Protein 5HVN (pdb70)

Sequence (354 aa):
SNAMISKLSVNPTFSPSYNIIVDSVLDFSHILEYVTNKQVLVVTNTTVAKLYLTKFLAALVDDLDVRTCILEDGEQYKSQQSLDKILSTLLENHFTRNSTVLVALGGGVIGDITGFAAAIYQRGIDFIQIPTTLLSQVDSSVGGKTAINHQLGKNMIGAFYQPKVVYTSIEFYKTLPQREYIAGMAEVVKYAFISKDFYLWLDSNRDKILAKDSVTLIEMVKRSCQIKAQVVAMDTGARAILNFGHTFGHHAIEKCQNYRGLKHGEAVGVGMAQAIDFSHYLGLISQQQAKDFNDFIVSFGISIDFPNDICQKEFLEAMLLDNKELKFILIENIGSLSLQKQSKNELEQFLDISR

Nearest PDB structures (foldseek):
  5hvn-assembly1_A-2  TM=1.003E+00  e=5.902E-63  Francisella tularensis subsp. tularensis SCHU S4
  6lk2-assembly1_A  TM=9.393E-01  e=1.564E-34  Providencia alcalifaciens F90-2004
  5eks-assembly3_A  TM=9.389E-01  e=2.021E-34  Acinetobacter baumannii
  5eks-assembly3_B-2  TM=9.326E-01  e=4.834E-34  Acinetobacter baumannii
  4p53-assembly1_A-2  TM=8.767E-01  e=1.768E-21  Streptomyces hygroscopicus subsp. jinggangensis 5008

InterPro domains:
  IPR016037 3-dehydroquinate synthase AroB [MF_00110] (2-355)
  IPR016037 3-dehydroquinate synthase AroB [TIGR01357] (23-350)
  IPR030960 3-dehydroquinate synthase, N-terminal domain [PF01761] (66-179)
  IPR030963 3-dehydroquinate synthase family [PIRSF001455] (26-355)
  IPR050071 Dehydroquinate Synthase [PTHR43622] (15-351)
  IPR056179 3-dehydroquinate synthase, C-terminal domain [PF24621] (181-325)

Solvent-accessible surface area: 16763 Å² total; per-residue (Å²): 171,157,49,94,67,23,116,23,79,9,108,20,89,184,38,99,66,9,43,2,5,2,2,18,77,42,59,7,51,64,0,60,143,55,0,75,124,51,30,0,0,0,0,0,16,64,52,15,14,162,55,13,20,113,122,0,53,64,34,10,114,80,156,31,67,38,97,54,11,69,3,97,74,24,62,125,66,12,26,88,135,6,3,68,110,0,35,50,24,0,109,127,42,146,1,74,145,129,40,3,0,0,0,3,0,3,11,20,40,3,10,22,0,0,0,15,0,0,15,72,10,78,230,15,5,33,5,0,10,0,3,8,27,0,32,1,1,0,26,31,0,3,8,5,139,7,9,0,15,90,182,160,10,74,77,142,64,40,32,133,55,47,8,85,0,0,0,0,0,15,64,1,12,165,63,26,81,152,162,57,15,57,2,0,3,0,0,0,0,3,0,0,0,19,27,111,110,2,28,98,34,0,68,86,18,52,111,91,1,93,84,92,55,34,91,11,3,7,64,0,0,61,69,0,0,58,14,19,18,106,10,25,59,143,77,124,43,68,27,26,33,18,76,0,3,18,27,2,1,74,3,0,12,94,22,23,102,70,213,42,47,76,72,0,36,0,1,0,3,0,0,4,14,2,0,59,0,0,62,88,40,63,51,7,54,105,117,52,1,115,67,7,16,66,8,0,73,38,3,48,5,65,50,113,59,19,146,106,16,81,43,155,60,3,17,91,11,2,60,136,106,200,160,110,32,99,2,9,1,0,81,75,26,34,52,21,33,86,58,142,34,57,107,96,57,0,66,89,8,4,74,131,53,213

Structure (mmCIF, N/CA/C/O backbone):
data_5HVN
#
_entry.id   5HVN
#
_cell.length_a   178.978
_cell.length_b   178.978
_cell.length_c   96.219
_cell.angle_alpha   90.00
_cell.angle_beta   90.00
_cell.angle_gamma   120.00
#
_symmetry.space_group_name_H-M   'P 63 2 2'
#
loop_
_entity.id
_entity.type
_entity.pdbx_description
1 polymer '3-dehydroquinate synthase'
2 non-polymer NICOTINAMIDE-ADENINE-DINUCLEOTIDE
3 non-polymer 'CHLORIDE ION'
4 water water
#
loop_
_atom_site.group_PDB
_atom_site.id
_atom_site.type_symbol
_atom_site.label_atom_id
_atom_site.label_alt_id
_atom_site.label_comp_id
_atom_site.label_asym_id
_atom_site.label_entity_id
_atom_site.label_seq_id
_atom_site.pdbx_PDB_ins_code
_atom_site.Cartn_x
_atom_site.Cartn_y
_atom_site.Cartn_z
_atom_site.occupancy
_atom_site.B_iso_or_equiv
_atom_site.auth_seq_id
_atom_site.auth_comp_id
_atom_site.auth_asym_id
_atom_site.auth_atom_id
_atom_site.pdbx_PDB_model_num
ATOM 1 N N . SER A 1 1 ? -41.364 -50.791 4.503 1.00 166.61 -2 SER A N 1
ATOM 2 C CA . SER A 1 1 ? -40.006 -50.322 4.923 1.00 171.90 -2 SER A CA 1
ATOM 3 C C . SER A 1 1 ? -38.910 -50.708 3.926 1.00 177.75 -2 SER A C 1
ATOM 4 O O . SER A 1 1 ? -38.577 -49.932 3.024 1.00 172.97 -2 SER A O 1
ATOM 7 N N . ASN A 1 2 ? -38.379 -51.920 4.087 1.00 184.45 -1 ASN A N 1
ATOM 8 C CA . ASN A 1 2 ? -37.281 -52.426 3.265 1.00 178.02 -1 ASN A CA 1
ATOM 9 C C . ASN A 1 2 ? -37.727 -53.506 2.232 1.00 162.62 -1 ASN A C 1
ATOM 10 O O . ASN A 1 2 ? -37.275 -54.662 2.275 1.00 156.37 -1 ASN A O 1
ATOM 15 N N . ALA A 1 3 ? -38.615 -53.113 1.312 1.00 147.08 0 ALA A N 1
ATOM 16 C CA . ALA A 1 3 ? -39.126 -54.025 0.270 1.00 141.91 0 ALA A CA 1
ATOM 17 C C . ALA A 1 3 ? -38.761 -53.547 -1.140 1.00 139.35 0 ALA A C 1
ATOM 18 O O . ALA A 1 3 ? -38.999 -52.383 -1.469 1.00 144.11 0 ALA A O 1
ATOM 20 N N . MET A 1 4 ? -38.173 -54.431 -1.960 1.00 135.14 1 MET A N 1
ATOM 21 C CA . MET A 1 4 ? -37.808 -54.076 -3.357 1.00 130.28 1 MET A CA 1
ATOM 22 C C . MET A 1 4 ? -38.982 -53.451 -4.113 1.00 123.13 1 MET A C 1
ATOM 23 O O . MET A 1 4 ? -40.081 -54.008 -4.201 1.00 116.45 1 MET A O 1
ATOM 28 N N . ILE A 1 5 ? -38.702 -52.270 -4.635 1.00 120.50 2 ILE A N 1
ATOM 29 C CA . ILE A 1 5 ? -39.638 -51.423 -5.328 1.00 110.25 2 ILE A CA 1
ATOM 30 C C . ILE A 1 5 ? -38.902 -50.858 -6.546 1.00 107.72 2 ILE A C 1
ATOM 31 O O . ILE A 1 5 ? -37.671 -50.938 -6.626 1.00 113.37 2 ILE A O 1
ATOM 36 N N . SER A 1 6 ? -39.638 -50.319 -7.506 1.00 99.43 3 SER A N 1
ATOM 37 C CA . SER A 1 6 ? -39.008 -49.647 -8.637 1.00 100.63 3 SER A CA 1
ATOM 38 C C . SER A 1 6 ? -39.883 -48.531 -9.118 1.00 100.89 3 SER A C 1
ATOM 39 O O . SER A 1 6 ? -41.067 -48.735 -9.377 1.00 109.01 3 SER A O 1
ATOM 42 N N . LYS A 1 7 ? -39.300 -47.343 -9.191 1.00 100.42 4 LYS A N 1
ATOM 43 C CA . LYS A 1 7 ? -39.993 -46.177 -9.676 1.00 98.98 4 LYS A CA 1
ATOM 44 C C . LYS A 1 7 ? -39.377 -45.796 -10.997 1.00 99.46 4 LYS A C 1
ATOM 45 O O . LYS A 1 7 ? -38.179 -45.949 -11.204 1.00 107.72 4 LYS A O 1
ATOM 51 N N . LEU A 1 8 ? -40.215 -45.346 -11.912 1.00 95.99 5 LEU A N 1
ATOM 52 C CA . LEU A 1 8 ? -39.762 -44.894 -13.204 1.00 94.86 5 LEU A CA 1
ATOM 53 C C . LEU A 1 8 ? -40.482 -43.599 -13.554 1.00 96.11 5 LEU A C 1
ATOM 54 O O . LEU A 1 8 ? -41.701 -43.622 -13.739 1.00 98.04 5 LEU A O 1
ATOM 59 N N . SER A 1 9 ? -39.753 -42.479 -13.623 1.00 98.01 6 SER A N 1
ATOM 60 C CA . SER A 1 9 ? -40.366 -41.204 -14.014 1.00 100.65 6 SER A CA 1
ATOM 61 C C . SER A 1 9 ? -40.681 -41.168 -15.493 1.00 102.53 6 SER A C 1
ATOM 62 O O . SER A 1 9 ? -39.822 -41.459 -16.348 1.00 105.20 6 SER A O 1
ATOM 65 N N . VAL A 1 10 ? -41.934 -40.845 -15.779 1.00 94.96 7 VAL A N 1
ATOM 66 C CA . VAL A 1 10 ? -42.390 -40.698 -17.135 1.00 92.81 7 VAL A CA 1
ATOM 67 C C . VAL A 1 10 ? -42.684 -39.220 -17.186 1.00 95.81 7 VAL A C 1
ATOM 68 O O . VAL A 1 10 ? -43.300 -38.692 -16.268 1.00 97.86 7 VAL A O 1
ATOM 72 N N . ASN A 1 11 ? -42.220 -38.546 -18.228 1.00 98.15 8 ASN A N 1
ATOM 73 C CA . ASN A 1 11 ? -42.475 -37.130 -18.358 1.00 99.12 8 ASN A CA 1
ATOM 74 C C . ASN A 1 11 ? -43.107 -36.787 -19.713 1.00 96.81 8 ASN A C 1
ATOM 75 O O . ASN A 1 11 ? -42.393 -36.519 -20.677 1.00 97.81 8 ASN A O 1
ATOM 80 N N . PRO A 1 12 ? -44.453 -36.811 -19.792 1.00 93.05 9 PRO A N 1
ATOM 81 C CA . PRO A 1 12 ? -45.158 -36.451 -21.032 1.00 96.27 9 PRO A CA 1
ATOM 82 C C . PRO A 1 12 ? -44.750 -35.037 -21.431 1.00 109.09 9 PRO A C 1
ATOM 83 O O . PRO A 1 12 ? -44.613 -34.173 -20.550 1.00 119.88 9 PRO A O 1
ATOM 87 N N . THR A 1 13 ? -44.538 -34.783 -22.720 1.00 118.79 10 THR A N 1
ATOM 88 C CA . THR A 1 13 ? -44.111 -33.428 -23.131 1.00 131.15 10 THR A CA 1
ATOM 89 C C . THR A 1 13 ? -45.219 -32.372 -23.010 1.00 134.89 10 THR A C 1
ATOM 90 O O . THR A 1 13 ? -44.934 -31.182 -22.967 1.00 137.22 10 THR A O 1
ATOM 94 N N . PHE A 1 14 ? -46.471 -32.812 -22.910 1.00 140.78 11 PHE A N 1
ATOM 95 C CA . PHE A 1 14 ? -47.596 -31.883 -22.797 1.00 144.51 11 PHE A CA 1
ATOM 96 C C . PHE A 1 14 ? -48.375 -32.136 -21.498 1.00 134.48 11 PHE A C 1
ATOM 97 O O . PHE A 1 14 ? -49.610 -32.048 -21.469 1.00 133.95 11 PHE A O 1
ATOM 105 N N . SER A 1 15 ? -47.647 -32.439 -20.422 1.00 123.18 12 SER A N 1
ATOM 106 C CA . SER A 1 15 ? -48.260 -32.749 -19.123 1.00 108.66 12 SER A CA 1
ATOM 107 C C . SER A 1 15 ? -47.214 -32.996 -18.006 1.00 107.47 12 SER A C 1
ATOM 108 O O . SER A 1 15 ? -46.058 -33.372 -18.304 1.00 102.36 12 SER A O 1
ATOM 111 N N . PRO A 1 16 ? -47.600 -32.764 -16.717 1.00 106.87 13 PRO A N 1
ATOM 112 C CA . PRO A 1 16 ? -46.644 -33.002 -15.621 1.00 106.91 13 PRO A CA 1
ATOM 113 C C . PRO A 1 16 ? -46.222 -34.474 -15.557 1.00 101.65 13 PRO A C 1
ATOM 114 O O . PRO A 1 16 ? -46.993 -35.354 -15.952 1.00 97.06 13 PRO A O 1
ATOM 118 N N . SER A 1 17 ? -45.006 -34.724 -15.077 1.00 99.79 14 SER A N 1
ATOM 119 C CA . SER A 1 17 ? -44.483 -36.077 -14.984 1.00 95.28 14 SER A CA 1
ATOM 120 C C . SER A 1 17 ? -45.179 -36.851 -13.884 1.00 93.86 14 SER A C 1
ATOM 121 O O . SER A 1 17 ? -45.779 -36.273 -12.983 1.00 99.89 14 SER A O 1
ATOM 124 N N . TYR A 1 18 ? -45.104 -38.168 -13.980 1.00 91.98 15 TYR A N 1
ATOM 125 C CA . TYR A 1 18 ? -45.670 -39.069 -12.993 1.00 90.82 15 TYR A CA 1
ATOM 126 C C . TYR A 1 18 ? -44.724 -40.238 -12.944 1.00 93.52 15 TYR A C 1
ATOM 127 O O . TYR A 1 18 ? -43.845 -40.373 -13.823 1.00 94.35 15 TYR A O 1
ATOM 136 N N . ASN A 1 19 ? -44.848 -41.067 -11.918 1.00 91.45 16 ASN A N 1
ATOM 137 C CA . ASN A 1 19 ? -44.018 -42.247 -11.913 1.00 93.08 16 ASN A CA 1
ATOM 138 C C . ASN A 1 19 ? -44.730 -43.570 -11.717 1.00 90.21 16 ASN A C 1
ATOM 139 O O . ASN A 1 19 ? -45.765 -43.638 -11.065 1.00 91.15 16 ASN A O 1
ATOM 144 N N . ILE A 1 20 ? -44.194 -44.588 -12.390 1.00 87.55 17 ILE A N 1
ATOM 145 C CA . ILE A 1 20 ? -44.715 -45.943 -12.355 1.00 81.69 17 ILE A CA 1
ATOM 146 C C . ILE A 1 20 ? -43.956 -46.685 -11.269 1.00 82.85 17 ILE A C 1
ATOM 147 O O . ILE A 1 20 ? -42.739 -46.793 -11.321 1.00 86.85 17 ILE A O 1
ATOM 152 N N . ILE A 1 21 ? -44.699 -47.164 -10.280 1.00 81.22 18 ILE A N 1
ATOM 153 C CA . ILE A 1 21 ? -44.162 -47.891 -9.147 1.00 82.54 18 ILE A CA 1
ATOM 154 C C . ILE A 1 21 ? -44.492 -49.358 -9.358 1.00 82.83 18 ILE A C 1
ATOM 155 O O . ILE A 1 21 ? -45.649 -49.715 -9.610 1.00 82.95 18 ILE A O 1
ATOM 160 N N . VAL A 1 22 ? -43.474 -50.201 -9.243 1.00 85.20 19 VAL A N 1
ATOM 161 C CA . VAL A 1 22 ? -43.609 -51.642 -9.425 1.00 85.15 19 VAL A CA 1
ATOM 162 C C . VAL A 1 22 ? -43.050 -52.318 -8.168 1.00 89.90 19 VAL A C 1
ATOM 163 O O . VAL A 1 22 ? -41.829 -52.250 -7.942 1.00 95.03 19 VAL A O 1
ATOM 167 N N . ASP A 1 23 ? -43.881 -52.937 -7.323 1.00 90.13 20 ASP A N 1
ATOM 168 C CA . ASP A 1 23 ? -43.256 -53.608 -6.146 1.00 103.97 20 ASP A CA 1
ATOM 169 C C . ASP A 1 23 ? -43.485 -55.090 -5.957 1.00 100.25 20 ASP A C 1
ATOM 170 O O . ASP A 1 23 ? -44.410 -55.670 -6.512 1.00 99.19 20 ASP A O 1
ATOM 175 N N . SER A 1 24 ? -42.596 -55.674 -5.157 1.00 102.43 21 SER A N 1
ATOM 176 C CA . SER A 1 24 ? -42.585 -57.092 -4.835 1.00 105.73 21 SER A CA 1
ATOM 177 C C . SER A 1 24 ? -43.732 -57.541 -3.948 1.00 107.67 21 SER A C 1
ATOM 178 O O . SER A 1 24 ? -44.098 -58.717 -3.964 1.00 114.19 21 SER A O 1
ATOM 181 N N . VAL A 1 25 ? -44.284 -56.624 -3.159 1.00 109.40 22 VAL A N 1
ATOM 182 C CA . VAL A 1 25 ? -45.403 -56.974 -2.289 1.00 107.38 22 VAL A CA 1
ATOM 183 C C . VAL A 1 25 ? -46.619 -56.168 -2.738 1.00 103.45 22 VAL A C 1
ATOM 184 O O . VAL A 1 25 ? -46.517 -55.347 -3.641 1.00 101.46 22 VAL A O 1
ATOM 188 N N . LEU A 1 26 ? -47.772 -56.436 -2.136 1.00 100.76 23 LEU A N 1
ATOM 189 C CA . LEU A 1 26 ? -48.978 -55.701 -2.444 1.00 95.73 23 LEU A CA 1
ATOM 190 C C . LEU A 1 26 ? -49.175 -54.755 -1.253 1.00 100.78 23 LEU A C 1
ATOM 191 O O . LEU A 1 26 ? -49.507 -55.179 -0.144 1.00 102.09 23 LEU A O 1
ATOM 196 N N . ASP A 1 27 ? -48.932 -53.473 -1.496 1.00 102.48 24 ASP A N 1
ATOM 197 C CA . ASP A 1 27 ? -49.013 -52.440 -0.477 1.00 101.30 24 ASP A CA 1
ATOM 198 C C . ASP A 1 27 ? -49.636 -51.181 -1.106 1.00 101.00 24 ASP A C 1
ATOM 199 O O . ASP A 1 27 ? -48.920 -50.276 -1.571 1.00 99.90 24 ASP A O 1
ATOM 204 N N . PHE A 1 28 ? -50.969 -51.130 -1.126 1.00 97.22 25 PHE A N 1
ATOM 205 C CA . PHE A 1 28 ? -51.692 -50.015 -1.750 1.00 95.97 25 PHE A CA 1
ATOM 206 C C . PHE A 1 28 ? -51.465 -48.626 -1.131 1.00 104.90 25 PHE A C 1
ATOM 207 O O . PHE A 1 28 ? -51.944 -47.615 -1.671 1.00 103.87 25 PHE A O 1
ATOM 215 N N . SER A 1 29 ? -50.752 -48.574 -0.004 1.00 107.99 26 SER A N 1
ATOM 216 C CA . SER A 1 29 ? -50.479 -47.313 0.671 1.00 104.17 26 SER A CA 1
ATOM 217 C C . SER A 1 29 ? -49.545 -46.413 -0.144 1.00 104.01 26 SER A C 1
ATOM 218 O O . SER A 1 29 ? -49.452 -45.219 0.129 1.00 111.68 26 SER A O 1
ATOM 221 N N . HIS A 1 30 ? -48.863 -46.981 -1.144 1.00 101.78 27 HIS A N 1
ATOM 222 C CA . HIS A 1 30 ? -47.981 -46.204 -2.020 1.00 101.22 27 HIS A CA 1
ATOM 223 C C . HIS A 1 30 ? -48.746 -45.143 -2.817 1.00 98.29 27 HIS A C 1
ATOM 224 O O . HIS A 1 30 ? -48.131 -44.329 -3.490 1.00 102.65 27 HIS A O 1
ATOM 231 N N . ILE A 1 31 ? -50.078 -45.162 -2.753 1.00 95.99 28 ILE A N 1
ATOM 232 C CA . ILE A 1 31 ? -50.896 -44.171 -3.472 1.00 97.73 28 ILE A CA 1
ATOM 233 C C . ILE A 1 31 ? -51.655 -43.176 -2.571 1.00 100.36 28 ILE A C 1
ATOM 234 O O . ILE A 1 31 ? -52.332 -42.272 -3.086 1.00 99.62 28 ILE A O 1
ATOM 239 N N . LEU A 1 32 ? -51.547 -43.335 -1.249 1.00 101.74 29 LEU A N 1
ATOM 240 C CA . LEU A 1 32 ? -52.248 -42.444 -0.303 1.00 103.72 29 LEU A CA 1
ATOM 241 C C . LEU A 1 32 ? -52.015 -40.952 -0.553 1.00 103.10 29 LEU A C 1
ATOM 242 O O . LEU A 1 32 ? -52.931 -40.159 -0.381 1.00 103.20 29 LEU A O 1
ATOM 247 N N . GLU A 1 33 ? -50.802 -40.591 -0.984 1.00 102.22 30 GLU A N 1
ATOM 248 C CA . GLU A 1 33 ? -50.439 -39.207 -1.309 1.00 106.24 30 GLU A CA 1
ATOM 249 C C . GLU A 1 33 ? -51.386 -38.558 -2.369 1.00 105.47 30 GLU A C 1
ATOM 250 O O . GLU A 1 33 ? -51.575 -37.346 -2.386 1.00 106.44 30 GLU A O 1
ATOM 256 N N . TYR A 1 34 ? -51.998 -39.375 -3.227 1.00 105.43 31 TYR A N 1
ATOM 257 C CA . TYR A 1 34 ? -52.882 -38.880 -4.299 1.00 103.11 31 TYR A CA 1
ATOM 258 C C . TYR A 1 34 ? -54.375 -39.173 -4.045 1.00 103.28 31 TYR A C 1
ATOM 259 O O . TYR A 1 34 ? -55.223 -38.965 -4.924 1.00 99.76 31 TYR A O 1
ATOM 268 N N . VAL A 1 35 ? -54.679 -39.628 -2.831 1.00 103.11 32 VAL A N 1
ATOM 269 C CA . VAL A 1 35 ? -56.033 -40.015 -2.424 1.00 102.09 32 VAL A CA 1
ATOM 270 C C . VAL A 1 35 ? -56.555 -39.286 -1.150 1.00 111.58 32 VAL A C 1
ATOM 271 O O . VAL A 1 35 ? -57.766 -39.290 -0.865 1.00 110.59 32 VAL A O 1
ATOM 275 N N . THR A 1 36 ? -55.642 -38.632 -0.426 1.00 111.19 33 THR A N 1
ATOM 276 C CA . THR A 1 36 ? -55.955 -37.919 0.806 1.00 112.76 33 THR A CA 1
ATOM 277 C C . THR A 1 36 ? -56.891 -36.742 0.573 1.00 119.80 33 THR A C 1
ATOM 278 O O . THR A 1 36 ? -56.693 -35.963 -0.365 1.00 117.44 33 THR A O 1
ATOM 282 N N . ASN A 1 37 ? -57.908 -36.630 1.439 1.00 125.89 34 ASN A N 1
ATOM 283 C CA . ASN A 1 37 ? -58.900 -35.547 1.388 1.00 125.37 34 ASN A CA 1
ATOM 284 C C . ASN A 1 37 ? -59.547 -35.357 0.021 1.00 115.17 34 ASN A C 1
ATOM 285 O O . ASN A 1 37 ? -59.866 -34.229 -0.388 1.00 113.06 34 ASN A O 1
ATOM 290 N N . LYS A 1 38 ? -59.721 -36.473 -0.679 1.00 104.15 35 LYS A N 1
ATOM 291 C CA . LYS A 1 38 ? -60.332 -36.485 -2.000 1.00 97.03 35 LYS A CA 1
ATOM 292 C C . LYS A 1 38 ? -61.495 -37.436 -2.038 1.00 95.65 35 LYS A C 1
ATOM 293 O O . LYS A 1 38 ? -61.587 -38.354 -1.225 1.00 105.18 35 LYS A O 1
ATOM 299 N N . GLN A 1 39 ? -62.412 -37.185 -2.953 1.00 90.73 36 GLN A N 1
ATOM 300 C CA . GLN A 1 39 ? -63.557 -38.039 -3.130 1.00 91.99 36 GLN A CA 1
ATOM 301 C C . GLN A 1 39 ? -63.016 -39.092 -4.123 1.00 92.56 36 GLN A C 1
ATOM 302 O O . GLN A 1 39 ? -62.619 -38.773 -5.254 1.00 90.16 36 GLN A O 1
ATOM 308 N N . VAL A 1 40 ? -62.991 -40.343 -3.680 1.00 92.62 37 VAL A N 1
ATOM 309 C CA . VAL A 1 40 ? -62.419 -41.430 -4.457 1.00 87.14 37 VAL A CA 1
ATOM 310 C C . VAL A 1 40 ? -63.431 -42.424 -5.007 1.00 86.24 37 VAL A C 1
ATOM 311 O O . VAL A 1 40 ? -64.218 -43.003 -4.257 1.00 93.32 37 VAL A O 1
ATOM 315 N N . LEU A 1 41 ? -63.413 -42.616 -6.321 1.00 81.04 38 LEU A N 1
ATOM 316 C CA . LEU A 1 41 ? -64.245 -43.630 -6.934 1.00 76.29 38 LEU A CA 1
ATOM 317 C C . LEU A 1 41 ? -63.304 -44.669 -7.527 1.00 76.37 38 LEU A C 1
ATOM 318 O O . LEU A 1 41 ? -62.421 -44.334 -8.325 1.00 76.70 38 LEU A O 1
ATOM 323 N N . VAL A 1 42 ? -63.477 -45.920 -7.103 1.00 76.31 39 VAL A N 1
ATOM 324 C CA . VAL A 1 42 ? -62.675 -47.031 -7.596 1.00 73.62 39 VAL A CA 1
ATOM 325 C C . VAL A 1 42 ? -63.511 -47.760 -8.632 1.00 75.27 39 VAL A C 1
ATOM 326 O O . VAL A 1 42 ? -64.680 -48.098 -8.371 1.00 81.97 39 VAL A O 1
ATOM 330 N N . VAL A 1 43 ? -62.936 -47.981 -9.809 1.00 68.63 40 VAL A N 1
ATOM 331 C CA . VAL A 1 43 ? -63.642 -48.692 -10.859 1.00 64.85 40 VAL A CA 1
ATOM 332 C C . VAL A 1 43 ? -62.928 -50.026 -11.008 1.00 64.92 40 VAL A C 1
ATOM 333 O O . VAL A 1 43 ? -61.701 -50.077 -10.988 1.00 67.68 40 VAL A O 1
ATOM 337 N N . THR A 1 44 ? -63.692 -51.105 -11.115 1.00 66.45 41 THR A N 1
ATOM 338 C CA . THR A 1 44 ? -63.140 -52.455 -11.234 1.00 71.45 41 THR A CA 1
ATOM 339 C C . THR A 1 44 ? -64.180 -53.305 -11.950 1.00 75.24 41 THR A C 1
ATOM 340 O O . THR A 1 44 ? -65.256 -52.811 -12.316 1.00 78.92 41 THR A O 1
ATOM 344 N N . ASN A 1 45 ? -63.853 -54.575 -12.183 1.00 74.93 42 ASN A N 1
ATOM 345 C CA . ASN A 1 45 ? -64.817 -55.513 -12.718 1.00 72.71 42 ASN A CA 1
ATOM 346 C C . ASN A 1 45 ? -65.078 -56.521 -11.583 1.00 74.77 42 ASN A C 1
ATOM 347 O O . ASN A 1 45 ? -64.398 -56.491 -10.548 1.00 73.83 42 ASN A O 1
ATOM 352 N N . THR A 1 46 ? -66.056 -57.396 -11.761 1.00 74.52 43 THR A N 1
ATOM 353 C CA . THR A 1 46 ? -66.413 -58.366 -10.732 1.00 72.97 43 THR A CA 1
ATOM 354 C C . THR A 1 46 ? -65.236 -59.221 -10.258 1.00 74.38 43 THR A C 1
ATOM 355 O O . THR A 1 46 ? -65.059 -59.391 -9.058 1.00 76.55 43 THR A O 1
ATOM 359 N N . THR A 1 47 ? -64.414 -59.710 -11.192 1.00 73.53 44 THR A N 1
ATOM 360 C CA . THR A 1 47 ? -63.273 -60.574 -10.851 1.00 70.18 44 THR A CA 1
ATOM 361 C C . THR A 1 47 ? -62.196 -59.872 -10.012 1.00 71.46 44 THR A C 1
ATOM 362 O O . THR A 1 47 ? -61.835 -60.333 -8.917 1.00 70.73 44 THR A O 1
ATOM 366 N N . VAL A 1 48 ? -61.674 -58.761 -10.528 1.00 70.80 45 VAL A N 1
ATOM 367 C CA . VAL A 1 48 ? -60.627 -58.033 -9.823 1.00 69.78 45 VAL A CA 1
ATOM 368 C C . VAL A 1 48 ? -61.146 -57.587 -8.454 1.00 70.84 45 VAL A C 1
ATOM 369 O O . VAL A 1 48 ? -60.404 -57.562 -7.474 1.00 72.62 45 VAL A O 1
ATOM 373 N N . ALA A 1 49 ? -62.440 -57.279 -8.398 1.00 73.38 46 ALA A N 1
ATOM 374 C CA . ALA A 1 49 ? -63.087 -56.848 -7.168 1.00 74.88 46 ALA A CA 1
ATOM 375 C C . ALA A 1 49 ? -63.044 -57.979 -6.149 1.00 76.87 46 ALA A C 1
ATOM 376 O O . ALA A 1 49 ? -62.594 -57.766 -5.026 1.00 82.46 46 ALA A O 1
ATOM 378 N N . LYS A 1 50 ? -63.479 -59.174 -6.572 1.00 74.05 47 LYS A N 1
ATOM 379 C CA . LYS A 1 50 ? -63.509 -60.402 -5.771 1.00 72.69 47 LYS A CA 1
ATOM 380 C C . LYS A 1 50 ? -62.160 -60.635 -5.075 1.00 75.46 47 LYS A C 1
ATOM 381 O O . LYS A 1 50 ? -62.094 -60.924 -3.877 1.00 77.91 47 LYS A O 1
ATOM 387 N N . LEU A 1 51 ? -61.091 -60.493 -5.854 1.00 75.81 48 LEU A N 1
ATOM 388 C CA . LEU A 1 51 ? -59.718 -60.748 -5.425 1.00 75.38 48 LEU A CA 1
ATOM 389 C C . LEU A 1 51 ? -59.018 -59.635 -4.686 1.00 78.45 48 LEU A C 1
ATOM 390 O O . LEU A 1 51 ? -58.258 -59.907 -3.744 1.00 87.38 48 LEU A O 1
ATOM 395 N N . TYR A 1 52 ? -59.253 -58.387 -5.095 1.00 75.99 49 TYR A N 1
ATOM 396 C CA . TYR A 1 52 ? -58.535 -57.270 -4.475 1.00 77.60 49 TYR A CA 1
ATOM 397 C C . TYR A 1 52 ? -59.304 -56.115 -3.844 1.00 79.91 49 TYR A C 1
ATOM 398 O O . TYR A 1 52 ? -58.723 -55.375 -3.039 1.00 80.91 49 TYR A O 1
ATOM 407 N N . LEU A 1 53 ? -60.582 -55.944 -4.189 1.00 79.29 50 LEU A N 1
ATOM 408 C CA . LEU A 1 53 ? -61.328 -54.786 -3.669 1.00 80.11 50 LEU A CA 1
ATOM 409 C C . LEU A 1 53 ? -61.336 -54.590 -2.152 1.00 83.72 50 LEU A C 1
ATOM 410 O O . LEU A 1 53 ? -61.014 -53.489 -1.700 1.00 84.30 50 LEU A O 1
ATOM 415 N N . THR A 1 54 ? -61.675 -55.628 -1.375 1.00 87.05 51 THR A N 1
ATOM 416 C CA . THR A 1 54 ? -61.706 -55.441 0.091 1.00 91.60 51 THR A CA 1
ATOM 417 C C . THR A 1 54 ? -60.322 -55.199 0.683 1.00 87.29 51 THR A C 1
ATOM 418 O O . THR A 1 54 ? -60.219 -54.600 1.731 1.00 94.15 51 THR A O 1
ATOM 422 N N . LYS A 1 55 ? -59.268 -55.613 -0.011 1.00 88.02 52 LYS A N 1
ATOM 423 C CA . LYS A 1 55 ? -57.904 -55.339 0.461 1.00 91.92 52 LYS A CA 1
ATOM 424 C C . LYS A 1 55 ? -57.605 -53.882 0.147 1.00 89.29 52 LYS A C 1
ATOM 425 O O . LYS A 1 55 ? -57.024 -53.164 0.955 1.00 91.76 52 LYS A O 1
ATOM 431 N N . PHE A 1 56 ? -58.033 -53.445 -1.030 1.00 87.09 53 PHE A N 1
ATOM 432 C CA . PHE A 1 56 ? -57.796 -52.085 -1.453 1.00 88.04 53 PHE A CA 1
ATOM 433 C C . PHE A 1 56 ? -58.479 -51.061 -0.540 1.00 90.30 53 PHE A C 1
ATOM 434 O O . PHE A 1 56 ? -57.843 -50.096 -0.107 1.00 91.97 53 PHE A O 1
ATOM 442 N N . LEU A 1 57 ? -59.768 -51.270 -0.266 1.00 87.98 54 LEU A N 1
ATOM 443 C CA . LEU A 1 57 ? -60.537 -50.368 0.582 1.00 88.27 54 LEU A CA 1
ATOM 444 C C . LEU A 1 57 ? -59.945 -50.314 1.986 1.00 99.94 54 LEU A C 1
ATOM 445 O O . LEU A 1 57 ? -59.926 -49.247 2.617 1.00 107.61 54 LEU A O 1
ATOM 450 N N . ALA A 1 58 ? -59.458 -51.467 2.460 1.00 101.94 55 ALA A N 1
ATOM 451 C CA . ALA A 1 58 ? -58.836 -51.588 3.773 1.00 100.33 55 ALA A CA 1
ATOM 452 C C . ALA A 1 58 ? -57.514 -50.812 3.845 1.00 102.31 55 ALA A C 1
ATOM 453 O O . ALA A 1 58 ? -57.129 -50.350 4.918 1.00 113.42 55 ALA A O 1
ATOM 455 N N . ALA A 1 59 ? -56.833 -50.657 2.708 1.00 98.69 56 ALA A N 1
ATOM 456 C CA . ALA A 1 59 ? -55.570 -49.911 2.652 1.00 100.07 56 ALA A CA 1
ATOM 457 C C . ALA A 1 59 ? -55.788 -48.396 2.751 1.00 104.49 56 ALA A C 1
ATOM 458 O O . ALA A 1 59 ? -54.840 -47.645 2.990 1.00 108.68 56 ALA A O 1
ATOM 460 N N . LEU A 1 60 ? -57.029 -47.956 2.543 1.00 108.66 57 LEU A N 1
ATOM 461 C CA . LEU A 1 60 ? -57.396 -46.553 2.675 1.00 116.37 57 LEU A CA 1
ATOM 462 C C . LEU A 1 60 ? -58.069 -46.485 4.045 1.00 133.01 57 LEU A C 1
ATOM 463 O O . LEU A 1 60 ? -57.415 -46.148 5.030 1.00 133.65 57 LEU A O 1
ATOM 468 N N . VAL A 1 61 ? -59.367 -46.846 4.081 1.00 153.30 58 VAL A N 1
ATOM 469 C CA . VAL A 1 61 ? -60.279 -46.891 5.280 1.00 168.34 58 VAL A CA 1
ATOM 470 C C . VAL A 1 61 ? -59.964 -45.872 6.420 1.00 184.19 58 VAL A C 1
ATOM 471 O O . VAL A 1 61 ? -60.186 -46.131 7.618 1.00 198.94 58 VAL A O 1
ATOM 475 N N . ASP A 1 62 ? -59.471 -44.701 6.017 1.00 176.44 59 ASP A N 1
ATOM 476 C CA . ASP A 1 62 ? -59.108 -43.624 6.940 1.00 174.88 59 ASP A CA 1
ATOM 477 C C . ASP A 1 62 ? -60.215 -42.562 7.037 1.00 181.29 59 ASP A C 1
ATOM 478 O O . ASP A 1 62 ? -59.929 -41.357 7.010 1.00 195.33 59 ASP A O 1
ATOM 483 N N . ASP A 1 63 ? -61.470 -43.017 7.163 1.00 175.20 60 ASP A N 1
ATOM 484 C CA . ASP A 1 63 ? -62.668 -42.139 7.240 1.00 171.10 60 ASP A CA 1
ATOM 485 C C . ASP A 1 63 ? -62.790 -41.264 5.976 1.00 159.53 60 ASP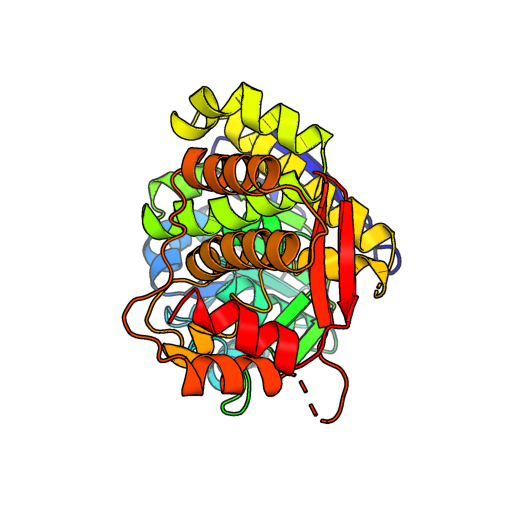 A C 1
ATOM 486 O O . ASP A 1 63 ? -63.372 -40.181 5.998 1.00 151.32 60 ASP A O 1
ATOM 491 N N . LEU A 1 64 ? -62.242 -41.772 4.877 1.00 156.12 61 LEU A N 1
ATOM 492 C CA . LEU A 1 64 ? -62.206 -41.086 3.597 1.00 147.20 61 LEU A CA 1
ATOM 493 C C . LEU A 1 64 ? -63.458 -41.356 2.769 1.00 141.46 61 LEU A C 1
ATOM 494 O O . LEU A 1 64 ? -63.989 -42.469 2.781 1.00 139.41 61 LEU A O 1
ATOM 499 N N . ASP A 1 65 ? -63.918 -40.332 2.049 1.00 135.85 62 ASP A N 1
ATOM 500 C CA . ASP A 1 65 ? -65.095 -40.453 1.191 1.00 128.94 62 ASP A CA 1
ATOM 501 C C . ASP A 1 65 ? -64.721 -41.325 -0.038 1.00 118.49 62 ASP A C 1
ATOM 502 O O . ASP A 1 65 ? -64.230 -40.823 -1.067 1.00 103.64 62 ASP A O 1
ATOM 507 N N . VAL A 1 66 ? -64.951 -42.636 0.100 1.00 112.89 63 VAL A N 1
ATOM 508 C CA . VAL A 1 66 ? -64.609 -43.622 -0.936 1.00 107.82 63 VAL A CA 1
ATOM 509 C C . VAL A 1 66 ? -65.817 -44.382 -1.449 1.00 104.95 63 VAL A C 1
ATOM 510 O O . VAL A 1 66 ? -66.591 -44.914 -0.662 1.00 114.13 63 VAL A O 1
ATOM 514 N N . ARG A 1 67 ? -65.966 -44.431 -2.770 1.00 98.40 64 ARG A N 1
ATOM 515 C CA . ARG A 1 67 ? -67.057 -45.167 -3.414 1.00 92.61 64 ARG A CA 1
ATOM 516 C C . ARG A 1 67 ? -66.566 -46.123 -4.459 1.00 86.08 64 ARG A C 1
ATOM 517 O O . ARG A 1 67 ? -65.426 -46.007 -4.921 1.00 85.84 64 ARG A O 1
ATOM 525 N N . THR A 1 68 ? -67.410 -47.079 -4.828 1.00 81.48 65 THR A N 1
ATOM 526 C CA . THR A 1 68 ? -66.993 -48.075 -5.809 1.00 82.12 65 THR A CA 1
ATOM 527 C C . THR A 1 68 ? -67.988 -48.276 -6.943 1.00 83.94 65 THR A C 1
ATOM 528 O O . THR A 1 68 ? -69.192 -48.112 -6.778 1.00 89.91 65 THR A O 1
ATOM 532 N N . CYS A 1 69 ? -67.462 -48.643 -8.102 1.00 84.98 66 CYS A N 1
ATOM 533 C CA . CYS A 1 69 ? -68.278 -48.924 -9.269 1.00 79.81 66 CYS A CA 1
ATOM 534 C C . CYS A 1 69 ? -67.742 -50.224 -9.850 1.00 73.40 66 CYS A C 1
ATOM 535 O O . CYS A 1 69 ? -66.658 -50.234 -10.418 1.00 77.28 66 CYS A O 1
ATOM 538 N N . ILE A 1 70 ? -68.468 -51.324 -9.652 1.00 68.58 67 ILE A N 1
ATOM 539 C CA . ILE A 1 70 ? -68.018 -52.638 -10.120 1.00 65.66 67 ILE A CA 1
ATOM 540 C C . ILE A 1 70 ? -68.664 -52.984 -11.456 1.00 69.18 67 ILE A C 1
ATOM 541 O O . ILE A 1 70 ? -69.833 -53.386 -11.503 1.00 71.96 67 ILE A O 1
ATOM 546 N N . LEU A 1 71 ? -67.904 -52.845 -12.539 1.00 71.59 68 LEU A N 1
ATOM 547 C CA . LEU A 1 71 ? -68.380 -53.194 -13.882 1.00 69.82 68 LEU A CA 1
ATOM 548 C C . LEU A 1 71 ? -68.282 -54.700 -14.118 1.00 73.62 68 LEU A C 1
ATOM 549 O O . LEU A 1 71 ? -67.613 -55.431 -13.376 1.00 68.23 68 LEU A O 1
ATOM 554 N N . GLU A 1 72 ? -68.952 -55.171 -15.159 1.00 78.82 69 GLU A N 1
ATOM 555 C CA . GLU A 1 72 ? -68.863 -56.580 -15.490 1.00 77.03 69 GLU A CA 1
ATOM 556 C C . GLU A 1 72 ? -67.593 -56.936 -16.270 1.00 74.08 69 GLU A C 1
ATOM 557 O O . GLU A 1 72 ? -67.020 -56.119 -17.016 1.00 72.26 69 GLU A O 1
ATOM 563 N N . ASP A 1 73 ? -67.134 -58.154 -16.050 1.00 73.67 70 ASP A N 1
ATOM 564 C CA . ASP A 1 73 ? -65.910 -58.601 -16.660 1.00 74.59 70 ASP A CA 1
ATOM 565 C C . ASP A 1 73 ? -66.083 -58.831 -18.163 1.00 71.24 70 ASP A C 1
ATOM 566 O O . ASP A 1 73 ? -67.004 -59.507 -18.590 1.00 73.93 70 ASP A O 1
ATOM 571 N N . GLY A 1 74 ? -65.205 -58.239 -18.959 1.00 64.38 71 GLY A N 1
ATOM 572 C CA . GLY A 1 74 ? -65.301 -58.397 -20.377 1.00 64.79 71 GLY A CA 1
ATOM 573 C C . GLY A 1 74 ? -65.138 -57.153 -21.210 1.00 68.05 71 GLY A C 1
ATOM 574 O O . GLY A 1 74 ? -65.579 -56.068 -20.819 1.00 72.75 71 GLY A O 1
ATOM 575 N N . GLU A 1 75 ? -64.516 -57.345 -22.380 1.00 69.56 72 GLU A N 1
ATOM 576 C CA . GLU A 1 75 ? -64.246 -56.313 -23.368 1.00 67.94 72 GLU A CA 1
ATOM 577 C C . GLU A 1 75 ? -65.555 -55.670 -23.832 1.00 71.62 72 GLU A C 1
ATOM 578 O O . GLU A 1 75 ? -65.600 -54.460 -24.106 1.00 74.86 72 GLU A O 1
ATOM 584 N N . GLN A 1 76 ? -66.619 -56.473 -23.914 1.00 72.84 73 GLN A N 1
ATOM 585 C CA . GLN A 1 76 ? -67.937 -55.961 -24.298 1.00 75.83 73 GLN A CA 1
ATOM 586 C C . GLN A 1 76 ? -68.428 -54.868 -23.375 1.00 75.67 73 GLN A C 1
ATOM 587 O O . GLN A 1 76 ? -69.238 -54.049 -23.779 1.00 87.23 73 GLN A O 1
ATOM 593 N N . TYR A 1 77 ? -67.927 -54.839 -22.145 1.00 70.49 74 TYR A N 1
ATOM 594 C CA . TYR A 1 77 ? -68.382 -53.856 -21.183 1.00 65.85 74 TYR A CA 1
ATOM 595 C C . TYR A 1 77 ? -67.567 -52.581 -21.149 1.00 65.86 74 TYR A C 1
ATOM 596 O O . TYR A 1 77 ? -67.777 -51.747 -20.282 1.00 71.79 74 TYR A O 1
ATOM 605 N N . LYS A 1 78 ? -66.651 -52.413 -22.099 1.00 66.72 75 LYS A N 1
ATOM 606 C CA . LYS A 1 78 ? -65.868 -51.173 -22.230 1.00 67.47 75 LYS A CA 1
ATOM 607 C C . LYS A 1 78 ? -66.738 -50.391 -23.232 1.00 71.70 75 LYS A C 1
ATOM 608 O O . LYS A 1 78 ? -66.338 -50.052 -24.353 1.00 72.22 75 LYS A O 1
ATOM 614 N N . SER A 1 79 ? -67.960 -50.135 -22.778 1.00 72.14 76 SER A N 1
ATOM 615 C CA . SER A 1 79 ? -69.017 -49.523 -23.544 1.00 70.99 76 SER A CA 1
ATOM 616 C C . SER A 1 79 ? -69.530 -48.226 -22.958 1.00 75.00 76 SER A C 1
ATOM 617 O O . SER A 1 79 ? -69.208 -47.875 -21.808 1.00 74.61 76 SER A O 1
ATOM 620 N N . GLN A 1 80 ? -70.346 -47.528 -23.753 1.00 74.73 77 GLN A N 1
ATOM 621 C CA . GLN A 1 80 ? -70.965 -46.294 -23.319 1.00 74.27 77 GLN A CA 1
ATOM 622 C C . GLN A 1 80 ? -71.835 -46.627 -22.115 1.00 77.24 77 GLN A C 1
ATOM 623 O O . GLN A 1 80 ? -71.833 -45.889 -21.131 1.00 86.54 77 GLN A O 1
ATOM 629 N N . GLN A 1 81 ? -72.543 -47.755 -22.175 1.00 74.40 78 GLN A N 1
ATOM 630 C CA . GLN A 1 81 ? -73.389 -48.175 -21.069 1.00 76.46 78 GLN A CA 1
ATOM 631 C C . GLN A 1 81 ? -72.630 -48.202 -19.735 1.00 76.04 78 GLN A C 1
ATOM 632 O O . GLN A 1 81 ? -73.123 -47.678 -18.737 1.00 84.74 78 GLN A O 1
ATOM 638 N N . SER A 1 82 ? -71.436 -48.787 -19.725 1.00 75.59 79 SER A N 1
ATOM 639 C CA . SER A 1 82 ? -70.605 -48.812 -18.522 1.00 74.68 79 SER A CA 1
ATOM 640 C C . SER A 1 82 ? -70.104 -47.423 -18.154 1.00 75.55 79 SER A C 1
ATOM 641 O O . SER A 1 82 ? -70.033 -47.073 -16.975 1.00 82.28 79 SER A O 1
ATOM 644 N N . LEU A 1 83 ? -69.732 -46.639 -19.164 1.00 75.42 80 LEU A N 1
ATOM 645 C CA . LEU A 1 83 ? -69.261 -45.287 -18.944 1.00 72.16 80 LEU A CA 1
ATOM 646 C C . LEU A 1 83 ? -70.329 -44.491 -18.184 1.00 76.67 80 LEU A C 1
ATOM 647 O O . LEU A 1 83 ? -69.999 -43.751 -17.263 1.00 78.14 80 LEU A O 1
ATOM 652 N N . ASP A 1 84 ? -71.602 -44.677 -18.555 1.00 81.47 81 ASP A N 1
ATOM 653 C CA . ASP A 1 84 ? -72.737 -44.007 -17.887 1.00 89.83 81 ASP A CA 1
ATOM 654 C C . ASP A 1 84 ? -72.854 -44.391 -16.404 1.00 93.43 81 ASP A C 1
ATOM 655 O O . ASP A 1 84 ? -73.240 -43.550 -15.592 1.00 103.33 81 ASP A O 1
ATOM 660 N N . LYS A 1 85 ? -72.524 -45.645 -16.055 1.00 85.97 82 LYS A N 1
ATOM 661 C CA . LYS A 1 85 ? -72.550 -46.101 -14.656 1.00 81.51 82 LYS A CA 1
ATOM 662 C C . LYS A 1 85 ? -71.505 -45.338 -13.865 1.00 83.39 82 LYS A C 1
ATOM 663 O O . LYS A 1 85 ? -71.779 -44.877 -12.751 1.00 88.16 82 LYS A O 1
ATOM 669 N N . ILE A 1 86 ? -70.307 -45.204 -14.441 1.00 78.04 83 ILE A N 1
ATOM 670 C CA . ILE A 1 86 ? -69.221 -44.465 -13.792 1.00 76.89 83 ILE A CA 1
ATOM 671 C C . ILE A 1 86 ? -69.604 -42.989 -13.617 1.00 82.12 83 ILE A C 1
ATOM 672 O O . ILE A 1 86 ? -69.380 -42.396 -12.558 1.00 87.62 83 ILE A O 1
ATOM 677 N N . LEU A 1 87 ? -70.206 -42.416 -14.655 1.00 78.64 84 LEU A N 1
ATOM 678 C CA . LEU A 1 87 ? -70.633 -41.034 -14.618 1.00 75.05 84 LEU A CA 1
ATOM 679 C C . LEU A 1 87 ? -71.809 -40.775 -13.650 1.00 78.16 84 LEU A C 1
ATOM 680 O O . LEU A 1 87 ? -71.846 -39.729 -12.992 1.00 80.05 84 LEU A O 1
ATOM 685 N N . SER A 1 88 ? -72.765 -41.699 -13.566 1.00 76.26 85 SER A N 1
ATOM 686 C CA . SER A 1 88 ? -73.873 -41.510 -12.628 1.00 83.60 85 SER A CA 1
ATOM 687 C C . SER A 1 88 ? -73.373 -41.581 -11.203 1.00 88.04 85 SER A C 1
ATOM 688 O O . SER A 1 88 ? -73.792 -40.784 -10.367 1.00 94.47 85 SER A O 1
ATOM 691 N N . THR A 1 89 ? -72.462 -42.518 -10.932 1.00 83.20 86 THR A N 1
ATOM 692 C CA . THR A 1 89 ? -71.916 -42.663 -9.600 1.00 83.18 86 THR A CA 1
ATOM 693 C C . THR A 1 89 ? -71.250 -41.361 -9.181 1.00 85.36 86 THR A C 1
ATOM 694 O O . THR A 1 89 ? -71.451 -40.895 -8.052 1.00 92.28 86 THR A O 1
ATOM 698 N N . LEU A 1 90 ? -70.507 -40.752 -10.100 1.00 78.54 87 LEU A N 1
ATOM 699 C CA . LEU A 1 90 ? -69.856 -39.480 -9.814 1.00 79.62 87 LEU A CA 1
ATOM 700 C C . LEU A 1 90 ? -70.861 -38.326 -9.556 1.00 83.34 87 LEU A C 1
ATOM 701 O O . LEU A 1 90 ? -70.663 -37.511 -8.642 1.00 85.29 87 LEU A O 1
ATOM 706 N N . LEU A 1 91 ? -71.934 -38.279 -10.342 1.00 80.48 88 LEU A N 1
ATOM 707 C CA . LEU A 1 91 ? -72.924 -37.227 -10.214 1.00 81.80 88 LEU A CA 1
ATOM 708 C C . LEU A 1 91 ? -73.870 -37.441 -9.036 1.00 91.30 88 LEU A C 1
ATOM 709 O O . LEU A 1 91 ? -74.173 -36.484 -8.308 1.00 95.51 88 LEU A O 1
ATOM 714 N N . GLU A 1 92 ? -74.330 -38.680 -8.841 1.00 92.82 89 GLU A N 1
ATOM 715 C CA . GLU A 1 92 ? -75.215 -39.003 -7.715 1.00 95.77 89 GLU A CA 1
ATOM 716 C C . GLU A 1 92 ? -74.557 -38.674 -6.401 1.00 95.53 89 GLU A C 1
ATOM 717 O O . GLU A 1 92 ? -75.214 -38.234 -5.467 1.00 114.26 89 GLU A O 1
ATOM 723 N N . ASN A 1 93 ? -73.254 -38.857 -6.335 1.00 89.04 90 ASN A N 1
ATOM 724 C CA . ASN A 1 93 ? -72.528 -38.583 -5.112 1.00 92.60 90 ASN A CA 1
ATOM 725 C C . ASN A 1 93 ? -71.807 -37.265 -5.078 1.00 91.90 90 ASN A C 1
ATOM 726 O O . ASN A 1 93 ? -70.898 -37.073 -4.289 1.00 96.85 90 ASN A O 1
ATOM 731 N N . HIS A 1 94 ? -72.219 -36.360 -5.948 1.00 92.00 91 HIS A N 1
ATOM 732 C CA . HIS A 1 94 ? -71.679 -35.001 -6.011 1.00 95.70 91 HIS A CA 1
ATOM 733 C C . HIS A 1 94 ? -70.148 -34.889 -5.920 1.00 93.62 91 HIS A C 1
ATOM 734 O O . HIS A 1 94 ? -69.614 -34.137 -5.105 1.00 97.04 91 HIS A O 1
ATOM 741 N N . PHE A 1 95 ? -69.460 -35.660 -6.754 1.00 86.90 92 PHE A N 1
ATOM 742 C CA . PHE A 1 95 ? -68.014 -35.600 -6.850 1.00 88.35 92 PHE A CA 1
ATOM 743 C C . PHE A 1 95 ? -67.596 -34.343 -7.639 1.00 91.05 92 PHE A C 1
ATOM 744 O O . PHE A 1 95 ? -67.739 -34.295 -8.869 1.00 86.13 92 PHE A O 1
ATOM 752 N N . THR A 1 96 ? -67.095 -33.325 -6.933 1.00 92.13 93 THR A N 1
ATOM 753 C CA . THR A 1 96 ? -66.653 -32.054 -7.560 1.00 94.33 93 THR A CA 1
ATOM 754 C C . THR A 1 96 ? -65.468 -32.211 -8.533 1.00 90.47 93 THR A C 1
ATOM 755 O O . THR A 1 96 ? -64.815 -33.238 -8.545 1.00 89.97 93 THR A O 1
ATOM 759 N N 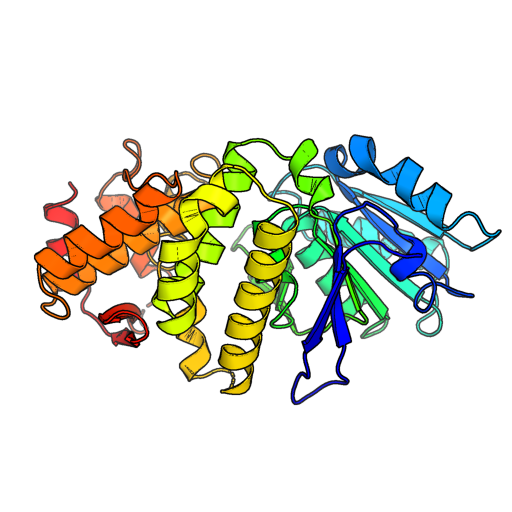. ARG A 1 97 ? -65.161 -31.182 -9.317 1.00 87.17 94 ARG A N 1
ATOM 760 C CA . ARG A 1 97 ? -64.018 -31.266 -10.219 1.00 90.11 94 ARG A CA 1
ATOM 761 C C . ARG A 1 97 ? -62.696 -31.226 -9.433 1.00 9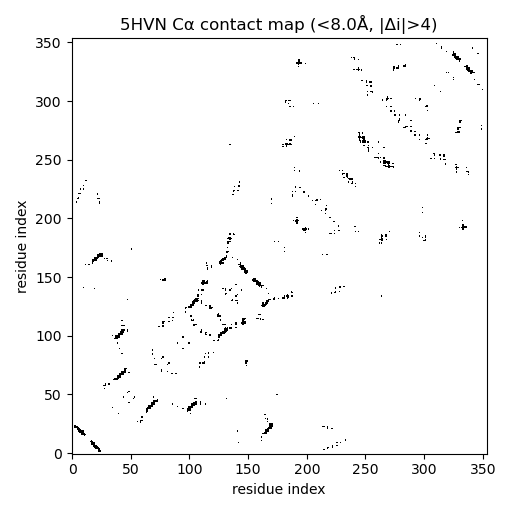1.55 94 ARG A C 1
ATOM 762 O O . ARG A 1 97 ? -61.725 -31.869 -9.827 1.00 97.66 94 ARG A O 1
ATOM 770 N N . ASN A 1 98 ? -62.679 -30.491 -8.320 1.00 97.31 95 ASN A N 1
ATOM 771 C CA . ASN A 1 98 ? -61.467 -30.285 -7.502 1.00 97.84 95 ASN A CA 1
ATOM 772 C C . ASN A 1 98 ? -60.881 -31.313 -6.560 1.00 97.99 95 ASN A C 1
ATOM 773 O O . ASN A 1 98 ? -59.669 -31.312 -6.371 1.00 103.44 95 ASN A O 1
ATOM 778 N N . SER A 1 99 ? -61.677 -32.161 -5.932 1.00 95.06 96 SER A N 1
ATOM 779 C CA . SER A 1 99 ? -61.043 -33.168 -5.095 1.00 101.46 96 SER A CA 1
ATOM 780 C C . SER A 1 99 ? -61.553 -34.538 -5.440 1.00 101.54 96 SER A C 1
ATOM 781 O O . SER A 1 99 ? -61.933 -35.314 -4.581 1.00 113.48 96 SER A O 1
ATOM 784 N N . THR A 1 100 ? -61.528 -34.842 -6.726 1.00 99.79 97 THR A N 1
ATOM 785 C CA . THR A 1 100 ? -62.022 -36.113 -7.211 1.00 92.26 97 THR A CA 1
ATOM 786 C C . THR A 1 100 ? -60.899 -36.876 -7.850 1.00 90.25 97 THR A C 1
ATOM 787 O O . THR A 1 100 ? -60.028 -36.291 -8.505 1.00 93.77 97 THR A O 1
ATOM 791 N N . VAL A 1 101 ? -60.911 -38.184 -7.615 1.00 86.28 98 VAL A N 1
ATOM 792 C CA . VAL A 1 101 ? -59.931 -39.090 -8.165 1.00 79.03 98 VAL A CA 1
ATOM 793 C C . VAL A 1 101 ? -60.626 -40.374 -8.561 1.00 77.27 98 VAL A C 1
ATOM 794 O O . VAL A 1 101 ? -61.414 -40.931 -7.792 1.00 77.61 98 VAL A O 1
ATOM 798 N N . LEU A 1 102 ? -60.375 -40.804 -9.789 1.00 76.26 99 LEU A N 1
ATOM 799 C CA . LEU A 1 102 ? -60.847 -42.086 -10.234 1.00 72.91 99 LEU A CA 1
ATOM 800 C C . LEU A 1 102 ? -59.646 -43.015 -10.104 1.00 75.32 99 LEU A C 1
ATOM 801 O O . LEU A 1 102 ? -58.513 -42.652 -10.473 1.00 76.55 99 LEU A O 1
ATOM 806 N N . VAL A 1 103 ? -59.882 -44.188 -9.533 1.00 74.27 100 VAL A N 1
ATOM 807 C CA . VAL A 1 103 ? -58.848 -45.203 -9.410 1.00 74.37 100 VAL A CA 1
ATOM 808 C C . VAL A 1 103 ? -59.282 -46.394 -10.250 1.00 77.19 100 VAL A C 1
ATOM 809 O O . VAL A 1 103 ? -60.358 -46.983 -10.026 1.00 81.50 100 VAL A O 1
ATOM 813 N N . ALA A 1 104 ? -58.461 -46.710 -11.247 1.00 73.61 101 ALA A N 1
ATOM 814 C CA . ALA A 1 104 ? -58.719 -47.824 -12.125 1.00 69.61 101 ALA A CA 1
ATOM 815 C C . ALA A 1 104 ? -57.993 -49.013 -11.540 1.00 70.37 101 ALA A C 1
ATOM 816 O O . ALA A 1 104 ? -56.771 -49.081 -11.610 1.00 71.50 101 ALA A O 1
ATOM 818 N N . LEU A 1 105 ? -58.748 -49.907 -10.905 1.00 71.19 102 LEU A N 1
ATOM 819 C CA . LEU A 1 105 ? -58.214 -51.129 -10.303 1.00 72.04 102 LEU A CA 1
ATOM 820 C C . LEU A 1 105 ? -58.677 -52.284 -11.189 1.00 76.05 102 LEU A C 1
ATOM 821 O O . LEU A 1 105 ? -59.845 -52.713 -11.125 1.00 78.97 102 LEU A O 1
ATOM 826 N N . GLY A 1 106 ? -57.768 -52.767 -12.026 1.00 71.87 103 GLY A N 1
ATOM 827 C CA . GLY A 1 106 ? -58.067 -53.861 -12.944 1.00 69.47 103 GLY A CA 1
ATOM 828 C C . GLY A 1 106 ? -57.087 -53.899 -14.101 1.00 69.62 103 GLY A C 1
ATOM 829 O O . GLY A 1 106 ? -55.996 -53.316 -14.026 1.00 72.24 103 GLY A O 1
ATOM 830 N N . GLY A 1 107 ? -57.467 -54.589 -15.173 1.00 64.56 104 GLY A N 1
ATOM 831 C CA . GLY A 1 107 ? -56.612 -54.680 -16.341 1.00 61.90 104 GLY A CA 1
ATOM 832 C C . GLY A 1 107 ? -56.897 -53.584 -17.343 1.00 62.25 104 GLY A C 1
ATOM 833 O O . GLY A 1 107 ? -57.606 -52.616 -17.050 1.00 65.27 104 GLY A O 1
ATOM 834 N N . GLY A 1 108 ? -56.336 -53.745 -18.533 1.00 61.06 105 GLY A N 1
ATOM 835 C CA . GLY A 1 108 ? -56.508 -52.808 -19.619 1.00 59.67 105 GLY A CA 1
ATOM 836 C C . GLY A 1 108 ? -57.922 -52.305 -19.882 1.00 61.87 105 GLY A C 1
ATOM 837 O O . GLY A 1 108 ? -58.095 -51.114 -20.147 1.00 63.46 105 GLY A O 1
ATOM 838 N N . VAL A 1 109 ? -58.934 -53.183 -19.827 1.00 59.59 106 VAL A N 1
ATOM 839 C CA . VAL A 1 109 ? -60.313 -52.739 -20.089 1.00 60.46 106 VAL A CA 1
ATOM 840 C C . VAL A 1 109 ? -60.735 -51.687 -19.069 1.00 64.70 106 VAL A C 1
ATOM 841 O O . VAL A 1 109 ? -61.205 -50.607 -19.450 1.00 72.55 106 VAL A O 1
ATOM 845 N N . ILE A 1 110 ? -60.541 -51.999 -17.785 1.00 61.78 107 ILE A N 1
ATOM 846 C CA . ILE A 1 110 ? -60.846 -51.081 -16.701 1.00 57.73 107 ILE A CA 1
ATOM 847 C C . ILE A 1 110 ? -60.008 -49.814 -16.835 1.00 59.37 107 ILE A C 1
ATOM 848 O O . ILE A 1 110 ? -60.526 -48.717 -16.654 1.00 63.26 107 ILE A O 1
ATOM 853 N N . GLY A 1 111 ? -58.730 -49.968 -17.175 1.00 58.44 108 GLY A N 1
ATOM 854 C CA . GLY A 1 111 ? -57.836 -48.824 -17.376 1.00 63.90 108 GLY A CA 1
ATOM 855 C C . GLY A 1 111 ? -58.301 -47.849 -18.462 1.00 67.80 108 GLY A C 1
ATOM 856 O O . GLY A 1 111 ? -58.208 -46.641 -18.294 1.00 74.89 108 GLY A O 1
ATOM 857 N N . ASP A 1 112 ? -58.826 -48.369 -19.566 1.00 70.75 109 ASP A N 1
ATOM 858 C CA . ASP A 1 112 ? -59.277 -47.526 -20.663 1.00 71.05 109 ASP A CA 1
ATOM 859 C C . ASP A 1 112 ? -60.489 -46.732 -20.345 1.00 72.73 109 ASP A C 1
ATOM 860 O O . ASP A 1 112 ? -60.506 -45.512 -20.581 1.00 76.15 109 ASP A O 1
ATOM 865 N N . ILE A 1 113 ? -61.512 -47.421 -19.830 1.00 70.21 110 ILE A N 1
ATOM 866 C CA . ILE A 1 113 ? -62.795 -46.775 -19.521 1.00 66.62 110 ILE A CA 1
ATOM 867 C C . ILE A 1 113 ? -62.674 -45.774 -18.360 1.00 68.18 110 ILE A C 1
ATOM 868 O O . ILE A 1 113 ? -63.195 -44.656 -18.457 1.00 74.53 110 ILE A O 1
ATOM 873 N N . THR A 1 114 ? -61.947 -46.156 -17.308 1.00 66.75 111 THR A N 1
ATOM 874 C CA . THR A 1 114 ? -61.747 -45.302 -16.167 1.00 62.31 111 THR A CA 1
ATOM 875 C C . THR A 1 114 ? -60.973 -44.076 -16.600 1.00 62.79 111 THR A C 1
ATOM 876 O O . THR A 1 114 ? -61.327 -42.956 -16.224 1.00 66.61 111 THR A O 1
ATOM 880 N N . GLY A 1 115 ? -59.931 -44.270 -17.401 1.00 61.57 112 GLY A N 1
ATOM 881 C CA . GLY A 1 115 ? -59.136 -43.136 -17.895 1.00 62.51 112 GLY A CA 1
ATOM 882 C C . GLY A 1 115 ? -59.994 -42.186 -18.729 1.00 65.87 112 GLY A C 1
ATOM 883 O O . GLY A 1 115 ? -59.908 -40.956 -18.587 1.00 66.47 112 GLY A O 1
ATOM 884 N N . PHE A 1 116 ? -60.844 -42.758 -19.586 1.00 62.93 113 PHE A N 1
ATOM 885 C CA . PHE A 1 116 ? -61.704 -41.955 -20.424 1.00 61.46 113 PHE A CA 1
ATOM 886 C C . PHE A 1 116 ? -62.689 -41.169 -19.576 1.00 65.60 113 PHE A C 1
ATOM 887 O O . PHE A 1 116 ? -62.869 -39.965 -19.808 1.00 71.38 113 PHE A O 1
ATOM 895 N N . ALA A 1 117 ? -63.302 -41.838 -18.592 1.00 65.89 114 ALA A N 1
ATOM 896 C CA . ALA A 1 117 ? -64.248 -41.182 -17.665 1.00 64.33 114 ALA A CA 1
ATOM 897 C C . ALA A 1 117 ? -63.555 -39.998 -16.989 1.00 63.63 114 ALA A C 1
ATOM 898 O O . ALA A 1 117 ? -64.073 -38.879 -17.022 1.00 64.20 114 ALA A O 1
ATOM 900 N N . ALA A 1 118 ? -62.368 -40.245 -16.429 1.00 62.11 115 ALA A N 1
ATOM 901 C CA . ALA A 1 118 ? -61.569 -39.215 -15.777 1.00 64.93 115 ALA A CA 1
ATOM 902 C C . ALA A 1 118 ? -61.223 -38.063 -16.731 1.00 69.71 115 ALA A C 1
ATOM 903 O O . ALA A 1 118 ? -61.072 -36.911 -16.311 1.00 74.88 115 ALA A O 1
ATOM 905 N N . ALA A 1 119 ? -61.098 -38.369 -18.014 1.00 68.06 116 ALA A N 1
ATOM 906 C CA . ALA A 1 119 ? -60.751 -37.346 -18.982 1.00 68.55 116 ALA A CA 1
ATOM 907 C C . ALA A 1 119 ? -61.911 -36.398 -19.326 1.00 69.78 116 ALA A C 1
ATOM 908 O O . ALA A 1 119 ? -61.684 -35.251 -19.721 1.00 72.36 116 ALA A O 1
ATOM 910 N N . ILE A 1 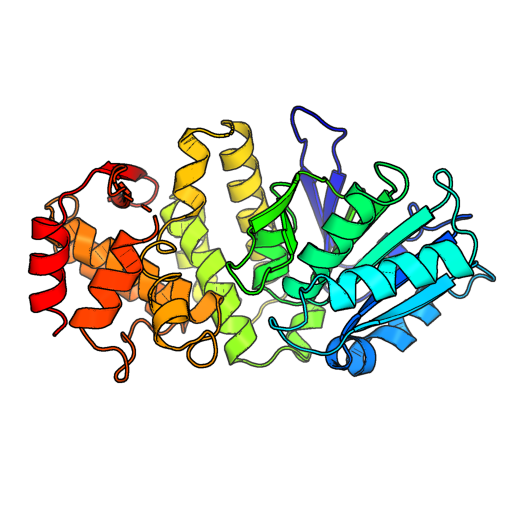120 ? -63.143 -36.872 -19.159 1.00 67.08 117 ILE A N 1
ATOM 911 C CA . ILE A 1 120 ? -64.312 -36.098 -19.562 1.00 63.94 117 ILE A CA 1
ATOM 912 C C . ILE A 1 120 ? -65.154 -35.536 -18.441 1.00 65.88 117 ILE A C 1
ATOM 913 O O . ILE A 1 120 ? -65.822 -34.494 -18.618 1.00 67.52 117 ILE A O 1
ATOM 918 N N . TYR A 1 121 ? -65.123 -36.214 -17.292 1.00 68.36 118 TYR A N 1
ATOM 919 C CA . TYR A 1 121 ? -65.866 -35.769 -16.113 1.00 67.62 118 TYR A CA 1
ATOM 920 C C . TYR A 1 121 ? -65.401 -34.370 -15.727 1.00 68.95 118 TYR A C 1
ATOM 921 O O . TYR A 1 121 ? -64.271 -34.176 -15.282 1.00 65.96 118 TYR A O 1
ATOM 930 N N . GLN A 1 122 ? -66.285 -33.402 -15.941 1.00 73.11 119 GLN A N 1
ATOM 931 C CA . GLN A 1 122 ? -66.015 -31.981 -15.688 1.00 76.18 119 GLN A CA 1
ATOM 932 C C . GLN A 1 122 ? -64.710 -31.548 -16.367 1.00 76.63 119 GLN A C 1
ATOM 933 O O . GLN A 1 122 ? -63.866 -30.828 -15.779 1.00 81.87 119 GLN A O 1
ATOM 939 N N . ARG A 1 123 ? -64.582 -32.024 -17.615 1.00 70.20 120 ARG A N 1
ATOM 940 C CA . ARG A 1 123 ? -63.445 -31.795 -18.496 1.00 67.82 120 ARG A CA 1
ATOM 941 C C . ARG A 1 123 ? -62.108 -32.196 -17.876 1.00 67.57 120 ARG A C 1
ATOM 942 O O . ARG A 1 123 ? -61.109 -31.513 -18.083 1.00 69.97 120 ARG A O 1
ATOM 950 N N . GLY A 1 124 ? -62.088 -33.280 -17.098 1.00 67.48 121 GLY A N 1
ATOM 951 C CA . GLY A 1 124 ? -60.831 -33.762 -16.483 1.00 69.76 121 GLY A CA 1
ATOM 952 C C . GLY A 1 124 ? -60.645 -33.713 -14.969 1.00 71.85 121 GLY A C 1
ATOM 953 O O . GLY A 1 124 ? -60.654 -32.647 -14.360 1.00 76.50 121 GLY A O 1
ATOM 954 N N . ILE A 1 125 ? -60.468 -34.884 -14.369 1.00 69.57 122 ILE A N 1
ATOM 955 C CA . ILE A 1 125 ? -60.237 -35.024 -12.935 1.00 71.80 122 ILE A CA 1
ATOM 956 C C . ILE A 1 125 ? -59.085 -36.010 -12.747 1.00 75.69 122 ILE A C 1
ATOM 957 O O . ILE A 1 125 ? -58.787 -36.773 -13.669 1.00 77.59 122 ILE A O 1
ATOM 962 N N . ASP A 1 126 ? -58.446 -36.005 -11.568 1.00 79.79 123 ASP A N 1
ATOM 963 C CA . ASP A 1 126 ? -57.335 -36.928 -11.277 1.00 80.35 123 ASP A CA 1
ATOM 964 C C . ASP A 1 126 ? -57.672 -38.370 -11.594 1.00 80.02 123 ASP A C 1
ATOM 965 O O . ASP A 1 126 ? -58.777 -38.845 -11.298 1.00 80.85 123 ASP A O 1
ATOM 970 N N . PHE A 1 127 ? -56.697 -39.043 -12.204 1.00 76.92 124 PHE A N 1
ATOM 971 C CA . PHE A 1 127 ? -56.799 -40.434 -12.600 1.00 73.29 124 PHE A CA 1
ATOM 972 C C . PHE A 1 127 ? -55.616 -41.231 -12.047 1.00 76.65 124 PHE A C 1
ATOM 973 O O . PHE A 1 127 ? -54.471 -40.806 -12.162 1.00 88.20 124 PHE A O 1
ATOM 981 N N . ILE A 1 128 ? -55.891 -42.364 -11.410 1.00 77.05 125 ILE A N 1
ATOM 982 C CA . ILE A 1 128 ? -54.830 -43.236 -10.836 1.00 77.53 125 ILE A CA 1
ATOM 983 C C . ILE A 1 128 ? -54.981 -44.645 -11.401 1.00 76.14 125 ILE A C 1
ATOM 984 O O . ILE A 1 128 ? -56.086 -45.211 -11.352 1.00 79.69 125 ILE A O 1
ATOM 989 N N . GLN A 1 129 ? -53.892 -45.211 -11.932 1.00 73.48 126 GLN A N 1
ATOM 990 C CA . GLN A 1 129 ? -53.930 -46.575 -12.490 1.00 72.31 126 GLN A CA 1
ATOM 991 C C . GLN A 1 129 ? -53.316 -47.635 -11.606 1.00 71.61 126 GLN A C 1
ATOM 992 O O . GLN A 1 129 ? -52.227 -47.453 -11.057 1.00 78.73 126 GLN A O 1
ATOM 998 N N . ILE A 1 130 ? -54.019 -48.746 -11.470 1.00 67.99 127 ILE A N 1
ATOM 999 C CA . ILE A 1 130 ? -53.504 -49.892 -10.748 1.00 69.54 127 ILE A CA 1
ATOM 1000 C C . ILE A 1 130 ? -53.698 -51.099 -11.692 1.00 72.37 127 ILE A C 1
ATOM 1001 O O . ILE A 1 130 ? -54.653 -51.881 -11.515 1.00 78.61 127 ILE A O 1
ATOM 1006 N N . PRO A 1 131 ? -52.802 -51.240 -12.715 1.00 69.52 128 PRO A N 1
ATOM 1007 C CA . PRO A 1 131 ? -52.881 -52.336 -13.684 1.00 66.03 128 PRO A CA 1
ATOM 1008 C C . PRO A 1 131 ? -52.704 -53.675 -12.977 1.00 69.70 128 PRO A C 1
ATOM 1009 O O . PRO A 1 131 ? -51.706 -53.871 -12.250 1.00 74.52 128 PRO A O 1
ATOM 1013 N N . THR A 1 132 ? -53.661 -54.582 -13.166 1.00 67.17 129 THR A N 1
ATOM 1014 C CA . THR A 1 132 ? -53.581 -55.884 -12.490 1.00 67.99 129 THR A CA 1
ATOM 1015 C C . THR A 1 132 ? -53.248 -57.045 -13.431 1.00 69.05 129 THR A C 1
ATOM 1016 O O . THR A 1 132 ? -53.330 -58.220 -13.043 1.00 72.22 129 THR A O 1
ATOM 1020 N N . THR A 1 133 ? -52.875 -56.704 -14.663 1.00 65.67 130 THR A N 1
ATOM 1021 C CA . THR A 1 133 ? -52.487 -57.686 -15.661 1.00 63.63 130 THR A CA 1
ATOM 1022 C C . THR A 1 133 ? -51.150 -57.243 -16.224 1.00 68.03 130 THR A C 1
ATOM 1023 O O . THR A 1 133 ? -50.879 -56.028 -16.310 1.00 62.87 130 THR A O 1
ATOM 1027 N N . LEU A 1 134 ? -50.330 -58.219 -16.638 1.00 70.65 131 LEU A N 1
ATOM 1028 C CA . LEU A 1 134 ? -49.016 -57.924 -17.211 1.00 68.32 131 LEU A CA 1
ATOM 1029 C C . LEU A 1 134 ? -49.134 -57.016 -18.425 1.00 68.65 131 LEU A C 1
ATOM 1030 O O . LEU A 1 134 ? -48.353 -56.059 -18.568 1.00 70.19 131 LEU A O 1
ATOM 1035 N N . LEU A 1 135 ? -50.099 -57.313 -19.294 1.00 66.46 132 LEU A N 1
ATOM 1036 C CA . LEU A 1 135 ? -50.287 -56.498 -20.483 1.00 65.91 132 LEU A CA 1
ATOM 1037 C C . LEU A 1 135 ? -50.578 -55.046 -20.111 1.00 66.93 132 LEU A C 1
ATOM 1038 O O . LEU A 1 135 ? -49.934 -54.148 -20.648 1.00 68.22 132 LEU A O 1
ATOM 1043 N N . SER A 1 136 ? -51.507 -54.805 -19.184 1.00 67.00 133 SER A N 1
ATOM 1044 C CA . SER A 1 136 ? -51.797 -53.418 -18.798 1.00 69.65 133 SER A CA 1
ATOM 1045 C C . SER A 1 136 ? -50.633 -52.754 -18.051 1.00 70.63 133 SER A C 1
ATOM 1046 O O . SER A 1 136 ? -50.490 -51.540 -18.100 1.00 74.83 133 SER A O 1
ATOM 1049 N N . GLN A 1 137 ? -49.797 -53.537 -17.375 1.00 68.93 134 GLN A N 1
ATOM 1050 C CA . GLN A 1 137 ? -48.652 -52.950 -16.682 1.00 71.73 134 GLN A CA 1
ATOM 1051 C C . GLN A 1 137 ? -47.655 -52.344 -17.658 1.00 76.92 134 GLN A C 1
ATOM 1052 O O . GLN A 1 137 ? -47.132 -51.253 -17.410 1.00 87.52 134 GLN A O 1
ATOM 1058 N N . VAL A 1 138 ? -47.394 -53.046 -18.762 1.00 73.51 135 VAL A N 1
ATOM 1059 C CA . VAL A 1 138 ? -46.392 -52.597 -19.731 1.00 71.88 135 VAL A CA 1
ATOM 1060 C C . VAL A 1 138 ? -46.940 -51.817 -20.914 1.00 75.82 135 VAL A C 1
ATOM 1061 O O . VAL A 1 138 ? -46.167 -51.260 -21.687 1.00 77.60 135 VAL A O 1
ATOM 1065 N N . ASP A 1 139 ? -48.264 -51.741 -21.040 1.00 78.47 136 ASP A N 1
ATOM 1066 C CA . ASP A 1 139 ? -48.830 -51.057 -22.190 1.00 81.79 136 ASP A CA 1
ATOM 1067 C C . ASP A 1 139 ? -49.741 -49.849 -21.850 1.00 78.21 136 ASP A C 1
ATOM 1068 O O . ASP A 1 139 ? -49.590 -48.790 -22.455 1.00 78.28 136 ASP A O 1
ATOM 1073 N N . SER A 1 140 ? -50.648 -50.003 -20.881 1.00 73.75 137 SER A N 1
ATOM 1074 C CA . SER A 1 140 ? -51.549 -48.921 -20.419 1.00 71.49 137 SER A CA 1
ATOM 1075 C C . SER A 1 140 ? -50.859 -47.834 -19.561 1.00 77.22 137 SER A C 1
ATOM 1076 O O . SER A 1 140 ? -51.270 -46.677 -19.559 1.00 79.60 137 SER A O 1
ATOM 1079 N N . SER A 1 141 ? -49.825 -48.212 -18.816 1.00 81.82 138 SER A N 1
ATOM 1080 C CA . SER A 1 141 ? -49.115 -47.295 -17.911 1.00 83.99 138 SER A CA 1
ATOM 1081 C C . SER A 1 141 ? -48.377 -46.099 -18.550 1.00 83.38 138 SER A C 1
ATOM 1082 O O . SER A 1 141 ? -47.936 -45.190 -17.826 1.00 85.27 138 SER A O 1
ATOM 1085 N N . VAL A 1 142 ? -48.232 -46.111 -19.879 1.00 80.79 139 VAL A N 1
ATOM 1086 C CA . VAL A 1 142 ? -47.525 -45.052 -20.649 1.00 78.92 139 VAL A CA 1
ATOM 1087 C C . VAL A 1 142 ? -48.246 -44.769 -21.962 1.00 75.73 139 VAL A C 1
ATOM 1088 O O . VAL A 1 142 ? -48.823 -45.674 -22.566 1.00 79.67 139 VAL A O 1
ATOM 1092 N N . GLY A 1 143 ? -48.207 -43.523 -22.412 1.00 73.51 140 GLY A N 1
ATOM 1093 C CA . GLY A 1 143 ? -48.845 -43.153 -23.683 1.00 77.72 140 GLY A CA 1
ATOM 1094 C C . GLY A 1 143 ? -50.071 -42.251 -23.567 1.00 81.99 140 GLY A C 1
ATOM 1095 O O . GLY A 1 143 ? -50.327 -41.396 -24.447 1.00 79.25 140 GLY A O 1
ATOM 1096 N N . GLY A 1 144 ? -50.831 -42.448 -22.492 1.00 77.01 141 GLY A N 1
ATOM 1097 C CA . GLY A 1 144 ? -52.021 -41.664 -22.251 1.00 75.96 141 GLY A CA 1
ATOM 1098 C C . GLY A 1 144 ? -53.276 -42.069 -23.006 1.00 76.73 141 GLY A C 1
ATOM 1099 O O . GLY A 1 144 ? -54.287 -41.384 -22.900 1.00 81.23 141 GLY A O 1
ATOM 1100 N N . LYS A 1 145 ? -53.249 -43.167 -23.762 1.00 75.24 142 LYS A N 1
ATOM 1101 C CA . LYS A 1 145 ? -54.467 -43.571 -24.481 1.00 73.18 142 LYS A CA 1
ATOM 1102 C C . LYS A 1 145 ? -55.568 -44.105 -23.575 1.00 73.50 142 LYS A C 1
ATOM 1103 O O . LYS A 1 145 ? -55.339 -44.951 -22.718 1.00 79.26 142 LYS A O 1
ATOM 1109 N N . THR A 1 146 ? -56.758 -43.550 -23.740 1.00 71.05 143 THR A N 1
ATOM 1110 C CA . THR A 1 146 ? -57.933 -44.005 -23.013 1.00 66.26 143 THR A CA 1
ATOM 1111 C C . THR A 1 146 ? -58.976 -44.106 -24.113 1.00 66.62 143 THR A C 1
ATOM 1112 O O . THR A 1 146 ? -58.902 -43.343 -25.103 1.00 63.34 143 THR A O 1
ATOM 1116 N N . ALA A 1 147 ? -59.935 -45.025 -23.962 1.00 64.31 144 ALA A N 1
ATOM 1117 C CA . ALA A 1 147 ? -60.989 -45.200 -24.966 1.00 61.67 144 ALA A CA 1
ATOM 1118 C C . ALA A 1 147 ? -62.102 -46.114 -24.508 1.00 63.63 144 ALA A C 1
ATOM 1119 O O . ALA A 1 147 ? -62.002 -46.755 -23.466 1.00 65.31 144 ALA A O 1
ATOM 1121 N N . ILE A 1 148 ? -63.182 -46.132 -25.285 1.00 65.78 145 ILE A N 1
ATOM 1122 C CA . ILE A 1 148 ? -64.316 -47.036 -25.070 1.00 66.69 145 ILE A CA 1
ATOM 1123 C C . ILE A 1 148 ? -64.738 -47.562 -26.433 1.00 68.31 145 ILE A C 1
ATOM 1124 O O . ILE A 1 148 ? -64.417 -46.967 -27.467 1.00 73.37 145 ILE A O 1
ATOM 1129 N N . ASN A 1 149 ? -65.451 -48.672 -26.445 1.00 69.34 146 ASN A N 1
ATOM 1130 C CA . ASN A 1 149 ? -65.908 -49.243 -27.703 1.00 72.42 146 ASN A CA 1
ATOM 1131 C C . ASN A 1 149 ? -67.270 -48.723 -28.099 1.00 76.44 146 ASN A C 1
ATOM 1132 O O . ASN A 1 149 ? -68.029 -48.205 -27.272 1.00 85.11 146 ASN A O 1
ATOM 1137 N N . HIS A 1 150 ? -67.572 -48.873 -29.377 1.00 77.00 147 HIS A N 1
ATOM 1138 C CA . HIS A 1 150 ? -68.856 -48.507 -29.931 1.00 77.12 147 HIS A CA 1
ATOM 1139 C C . HIS A 1 150 ? -69.279 -49.722 -30.730 1.00 76.73 147 HIS A C 1
ATOM 1140 O O . HIS A 1 150 ? -68.422 -50.447 -31.228 1.00 76.35 147 HIS A O 1
ATOM 1147 N N . GLN A 1 151 ? -70.582 -49.958 -30.869 1.00 83.28 148 GLN A N 1
ATOM 1148 C CA . GLN A 1 151 ? -71.049 -51.125 -31.628 1.00 91.24 148 GLN A CA 1
ATOM 1149 C C . GLN A 1 151 ? -70.408 -51.183 -33.037 1.00 90.66 148 GLN A C 1
ATOM 1150 O O . GLN A 1 151 ? -70.139 -52.260 -33.567 1.00 91.98 148 GLN A O 1
ATOM 1156 N N . LEU A 1 152 ? -70.107 -50.014 -33.593 1.00 89.97 149 LEU A N 1
ATOM 1157 C CA . LEU A 1 152 ? -69.528 -49.899 -34.926 1.00 87.13 149 LEU A CA 1
ATOM 1158 C C . LEU A 1 152 ? -68.011 -49.895 -34.988 1.00 84.97 149 LEU A C 1
ATOM 1159 O O . LEU A 1 152 ? -67.439 -49.818 -36.080 1.00 90.37 149 LEU A O 1
ATOM 1164 N N . GLY A 1 153 ? -67.353 -49.988 -33.839 1.00 79.84 150 GLY A N 1
ATOM 1165 C CA . GLY A 1 153 ? -65.890 -49.994 -33.827 1.00 79.24 150 GLY A CA 1
ATOM 1166 C C . GLY A 1 153 ? -65.264 -50.017 -32.461 1.00 76.78 150 GLY A C 1
ATOM 1167 O O . GLY A 1 153 ? -65.733 -49.367 -31.540 1.00 86.23 150 GLY A O 1
ATOM 1168 N N . LYS A 1 154 ? -64.193 -50.771 -32.319 1.00 77.95 151 LYS A N 1
ATOM 1169 C CA . LYS A 1 154 ? -63.520 -50.836 -31.033 1.00 77.01 151 LYS A CA 1
ATOM 1170 C C . LYS A 1 154 ? -62.504 -49.712 -30.884 1.00 76.07 151 LYS A C 1
ATOM 1171 O O . LYS A 1 154 ? -61.850 -49.340 -31.844 1.00 80.92 151 LYS A O 1
ATOM 1177 N N . ASN A 1 155 ? -62.440 -49.123 -29.691 1.00 76.16 152 ASN A N 1
ATOM 1178 C CA . ASN A 1 155 ? -61.524 -48.015 -29.386 1.00 75.94 152 ASN A CA 1
ATOM 1179 C C . ASN A 1 155 ? -61.620 -46.829 -30.331 1.00 75.22 152 ASN A C 1
ATOM 1180 O O . ASN A 1 155 ? -60.611 -46.273 -30.716 1.00 77.14 152 ASN A O 1
ATOM 1185 N N . MET A 1 156 ? -62.844 -46.438 -30.667 1.00 79.57 153 MET A N 1
ATOM 1186 C CA . MET A 1 156 ? -63.114 -45.346 -31.608 1.00 82.38 153 MET A CA 1
ATOM 1187 C C . MET A 1 156 ? -63.425 -44.012 -30.950 1.00 83.03 153 MET A C 1
ATOM 1188 O O . MET A 1 156 ? -63.421 -42.967 -31.596 1.00 90.31 153 MET A O 1
ATOM 1193 N N . ILE A 1 157 ? -63.722 -44.072 -29.662 1.00 77.06 154 ILE A N 1
ATOM 1194 C CA . ILE A 1 157 ? -64.064 -42.928 -28.863 1.00 68.15 154 ILE A CA 1
ATOM 1195 C C . ILE A 1 157 ? -63.095 -42.967 -27.698 1.00 69.24 154 ILE A C 1
ATOM 1196 O O . ILE A 1 157 ? -62.958 -43.998 -27.035 1.00 70.64 154 ILE A O 1
ATOM 1201 N N . GLY A 1 158 ? -62.418 -41.854 -27.442 1.00 66.28 155 GLY A N 1
ATOM 1202 C CA . GLY A 1 158 ? -61.460 -41.807 -26.350 1.00 63.14 155 GLY A CA 1
ATOM 1203 C C . GLY A 1 158 ? -60.780 -40.466 -26.183 1.00 64.84 155 GLY A C 1
ATOM 1204 O O . GLY A 1 158 ? -61.198 -39.472 -26.769 1.00 68.73 155 GLY A O 1
ATOM 1205 N N . ALA A 1 159 ? -59.732 -40.440 -25.364 1.00 62.39 156 ALA A N 1
ATOM 1206 C CA . ALA A 1 159 ? -58.990 -39.220 -25.117 1.00 61.97 156 ALA A CA 1
ATOM 1207 C C . ALA A 1 159 ? -57.570 -39.534 -24.695 1.00 64.24 156 ALA A C 1
ATOM 1208 O O . ALA A 1 159 ? -57.283 -40.658 -24.258 1.00 63.39 156 ALA A O 1
ATOM 1210 N N . PHE A 1 160 ? -56.665 -38.572 -24.889 1.00 66.09 157 PHE A N 1
ATOM 1211 C CA . PHE A 1 160 ? -55.303 -38.737 -24.379 1.00 67.95 157 PHE A CA 1
ATOM 1212 C C . PHE A 1 160 ? -55.354 -38.150 -22.960 1.00 70.01 157 PHE A C 1
ATOM 1213 O O . PHE A 1 160 ? -55.657 -36.962 -22.778 1.00 70.85 157 PHE A O 1
ATOM 1221 N N . TYR A 1 161 ? -55.112 -38.986 -21.954 1.00 69.41 158 TYR A N 1
ATOM 1222 C CA . TYR A 1 161 ? -55.165 -38.531 -20.567 1.00 68.76 158 TYR A CA 1
ATOM 1223 C C . TYR A 1 161 ? -54.129 -39.260 -19.717 1.00 69.48 158 TYR A C 1
ATOM 1224 O O . TYR A 1 161 ? -54.150 -40.483 -19.598 1.00 73.36 158 TYR A O 1
ATOM 1233 N N . GLN A 1 162 ? -53.215 -38.494 -19.138 1.00 74.05 159 GLN A N 1
ATOM 1234 C CA . GLN A 1 162 ? -52.127 -39.032 -18.321 1.00 74.96 159 GLN A CA 1
ATOM 1235 C C . GLN A 1 162 ? -52.582 -39.318 -16.886 1.00 75.04 159 GLN A C 1
ATOM 1236 O O . GLN A 1 162 ? -53.498 -38.668 -16.404 1.00 80.58 159 GLN A O 1
ATOM 1242 N N . PRO A 1 163 ? -51.962 -40.301 -16.200 1.00 73.45 160 PRO A N 1
ATOM 1243 C CA . PRO A 1 163 ? -52.345 -40.543 -14.789 1.00 72.48 160 PRO A CA 1
ATOM 1244 C C . PRO A 1 163 ? -51.490 -39.729 -13.799 1.00 76.72 160 PRO A C 1
ATOM 1245 O O . PRO A 1 163 ? -50.465 -39.155 -14.191 1.00 77.85 160 PRO A O 1
ATOM 1249 N N . LYS A 1 164 ? -51.917 -39.656 -12.537 1.00 81.96 161 LYS A N 1
ATOM 1250 C CA . LYS A 1 164 ? -51.155 -38.920 -11.503 1.00 84.66 161 LYS A CA 1
ATOM 1251 C C . LYS A 1 164 ? -50.066 -39.822 -10.968 1.00 84.18 161 LYS A C 1
ATOM 1252 O O . LYS A 1 164 ? -49.018 -39.357 -10.504 1.00 86.55 161 LYS A O 1
ATOM 1258 N N . VAL A 1 165 ? -50.335 -41.122 -11.037 1.00 80.72 162 VAL A N 1
ATOM 1259 C CA . VAL A 1 165 ? -49.401 -42.134 -10.588 1.00 80.98 162 VAL A CA 1
ATOM 1260 C C . VAL A 1 165 ? -49.855 -43.501 -11.112 1.00 80.01 162 VAL A C 1
ATOM 1261 O O . VAL A 1 165 ? -51.027 -43.691 -11.456 1.00 82.79 162 VAL A O 1
ATOM 1265 N N . VAL A 1 166 ? -48.912 -44.429 -11.212 1.00 80.17 163 VAL A N 1
ATOM 1266 C CA . VAL A 1 166 ? -49.206 -45.793 -11.616 1.00 76.56 163 VAL A CA 1
ATOM 1267 C C . VAL A 1 166 ? -48.574 -46.703 -10.564 1.00 78.73 163 VAL A C 1
ATOM 1268 O O . VAL A 1 166 ? -47.346 -46.717 -10.389 1.00 77.17 163 VAL A O 1
ATOM 1272 N N . TYR A 1 167 ? -49.416 -47.410 -9.821 1.00 77.53 164 TYR A N 1
ATOM 1273 C CA . TYR A 1 167 ? -48.923 -48.338 -8.823 1.00 79.45 164 TYR A CA 1
ATOM 1274 C C . TYR A 1 167 ? -49.306 -49.723 -9.233 1.00 79.47 164 TYR A C 1
ATOM 1275 O O . TYR A 1 167 ? -50.485 -49.986 -9.496 1.00 79.07 164 TYR A O 1
ATOM 1284 N N . THR A 1 168 ? -48.322 -50.616 -9.274 1.00 80.81 165 THR A N 1
ATOM 1285 C CA . THR A 1 168 ? -48.598 -52.015 -9.623 1.00 84.55 165 THR A CA 1
ATOM 1286 C C . THR A 1 168 ? -47.700 -52.966 -8.836 1.00 87.36 165 THR A C 1
ATOM 1287 O O . THR A 1 168 ? -46.676 -52.550 -8.270 1.00 95.61 165 THR A O 1
ATOM 1291 N N . SER A 1 169 ? -48.090 -54.234 -8.792 1.00 84.20 166 SER A N 1
ATOM 1292 C CA . SER A 1 169 ? -47.332 -55.219 -8.037 1.00 86.03 166 SER A CA 1
ATOM 1293 C C . SER A 1 169 ? -47.241 -56.540 -8.753 1.00 84.66 166 SER A C 1
ATOM 1294 O O . SER A 1 169 ? -48.199 -56.976 -9.384 1.00 92.98 166 SER A O 1
ATOM 1297 N N . ILE A 1 170 ? -46.090 -57.184 -8.653 1.00 81.51 167 ILE A N 1
ATOM 1298 C CA . ILE A 1 170 ? -45.913 -58.493 -9.265 1.00 81.29 167 ILE A CA 1
ATOM 1299 C C . ILE A 1 170 ? -46.789 -59.503 -8.536 1.00 82.04 167 ILE A C 1
ATOM 1300 O O . ILE A 1 170 ? -46.973 -60.622 -9.009 1.00 87.54 167 ILE A O 1
ATOM 1305 N N . GLU A 1 171 ? -47.304 -59.115 -7.371 1.00 82.57 168 GLU A N 1
ATOM 1306 C CA . GLU A 1 171 ? -48.201 -59.980 -6.624 1.00 85.27 168 GLU A CA 1
ATOM 1307 C C . GLU A 1 171 ? -49.452 -60.287 -7.401 1.00 81.00 168 GLU A C 1
ATOM 1308 O O . GLU A 1 171 ? -50.033 -61.342 -7.212 1.00 78.90 168 GLU A O 1
ATOM 1314 N N . PHE A 1 172 ? -49.842 -59.385 -8.303 1.00 79.77 169 PHE A N 1
ATOM 1315 C CA . PHE A 1 172 ? -51.026 -59.597 -9.131 1.00 76.70 169 PHE A CA 1
ATOM 1316 C C . PHE A 1 172 ? -50.931 -60.854 -10.006 1.00 79.92 169 PHE A C 1
ATOM 1317 O O . PHE A 1 172 ? -51.966 -61.434 -10.375 1.00 82.71 169 PHE A O 1
ATOM 1325 N N . TYR A 1 173 ? -49.706 -61.284 -10.323 1.00 77.01 170 TYR A N 1
ATOM 1326 C CA . TYR A 1 173 ? -49.534 -62.459 -11.147 1.00 73.16 170 TYR A CA 1
ATOM 1327 C C . TYR A 1 173 ? -49.958 -63.725 -10.413 1.00 75.56 170 TYR A C 1
ATOM 1328 O O . TYR A 1 173 ? -50.236 -64.744 -11.060 1.00 76.55 170 TYR A O 1
ATOM 1337 N N . LYS A 1 174 ? -50.035 -63.677 -9.081 1.00 76.46 171 LYS A N 1
ATOM 1338 C CA . LYS A 1 174 ? -50.409 -64.889 -8.333 1.00 79.71 171 LYS A CA 1
ATOM 1339 C C . LYS A 1 174 ? -51.846 -65.350 -8.603 1.00 78.95 171 LYS A C 1
ATOM 1340 O O . LYS A 1 174 ? -52.159 -66.540 -8.465 1.00 83.97 171 LYS A O 1
ATOM 1346 N N . THR A 1 175 ? -52.698 -64.418 -9.024 1.00 74.96 172 THR A N 1
ATOM 1347 C CA . THR A 1 175 ? -54.103 -64.726 -9.304 1.00 71.56 172 THR A CA 1
ATOM 1348 C C . THR A 1 175 ? -54.432 -64.668 -10.785 1.00 70.00 172 THR A C 1
ATOM 1349 O O . THR A 1 175 ? -55.520 -65.080 -11.180 1.00 70.06 172 THR A O 1
ATOM 1353 N N . LEU A 1 176 ? -53.491 -64.165 -11.590 1.00 69.94 173 LEU A N 1
ATOM 1354 C CA . LEU A 1 176 ? -53.654 -64.020 -13.046 1.00 66.03 173 LEU A CA 1
ATOM 1355 C C . LEU A 1 176 ? -53.462 -65.347 -13.765 1.00 70.17 173 LEU A C 1
ATOM 1356 O O . LEU A 1 176 ? -52.398 -65.987 -13.639 1.00 72.62 173 LEU A O 1
ATOM 1361 N N . PRO A 1 177 ? -54.485 -65.774 -14.531 1.00 71.10 174 PRO A N 1
ATOM 1362 C CA . PRO A 1 177 ? -54.465 -67.034 -15.301 1.00 69.47 174 PRO A CA 1
ATOM 1363 C C . PRO A 1 177 ? -53.269 -67.118 -16.229 1.00 69.13 174 PRO A C 1
ATOM 1364 O O . PRO A 1 177 ? -52.872 -66.099 -16.786 1.00 69.84 174 PRO A O 1
ATOM 1368 N N . GLN A 1 178 ? -52.704 -68.314 -16.396 1.00 73.66 175 GLN A N 1
ATOM 1369 C CA . GLN A 1 178 ? -51.543 -68.494 -17.266 1.00 76.76 175 GLN A CA 1
ATOM 1370 C C . GLN A 1 178 ? -51.762 -67.824 -18.623 1.00 75.21 175 GLN A C 1
ATOM 1371 O O . GLN A 1 178 ? -50.903 -67.049 -19.055 1.00 71.98 175 GLN A O 1
ATOM 1377 N N . ARG A 1 179 ? -52.898 -68.094 -19.295 1.00 72.32 176 ARG A N 1
ATOM 1378 C CA . ARG A 1 179 ? -53.104 -67.481 -20.618 1.00 74.57 176 ARG A CA 1
ATOM 1379 C C . ARG A 1 179 ? -52.994 -65.970 -20.595 1.00 72.96 176 ARG A C 1
ATOM 1380 O O . ARG A 1 179 ? -52.340 -65.389 -21.451 1.00 81.51 176 ARG A O 1
ATOM 1388 N N . GLU A 1 180 ? -53.592 -65.339 -19.598 1.00 72.29 177 GLU A N 1
ATOM 1389 C CA . GLU A 1 180 ? -53.526 -63.890 -19.480 1.00 72.75 177 GLU A CA 1
ATOM 1390 C C . GLU A 1 180 ? -52.102 -63.402 -19.285 1.00 72.92 177 GLU A C 1
ATOM 1391 O O . GLU A 1 180 ? -51.696 -62.423 -19.915 1.00 72.58 177 GLU A O 1
ATOM 1397 N N . TYR A 1 181 ? -51.336 -64.115 -18.458 1.00 72.50 178 TYR A N 1
ATOM 1398 C CA . TYR A 1 181 ? -49.946 -63.763 -18.214 1.00 70.02 178 TYR A CA 1
ATOM 1399 C C . TYR A 1 181 ? -49.151 -63.825 -19.509 1.00 70.11 178 TYR A C 1
ATOM 1400 O O . TYR A 1 181 ? -48.529 -62.837 -19.910 1.00 70.95 178 TYR A O 1
ATOM 1409 N N . ILE A 1 182 ? -49.199 -64.975 -20.175 1.00 72.21 179 ILE A N 1
ATOM 1410 C CA . ILE A 1 182 ? -48.503 -65.164 -21.461 1.00 71.64 179 ILE A CA 1
ATOM 1411 C C . ILE A 1 182 ? -48.925 -64.126 -22.495 1.00 68.36 179 ILE A C 1
ATOM 1412 O O . ILE A 1 182 ? -48.084 -63.612 -23.211 1.00 70.39 179 ILE A O 1
ATOM 1417 N N . ALA A 1 183 ? -50.219 -63.800 -22.537 1.00 68.08 180 ALA A N 1
ATOM 1418 C CA . ALA A 1 183 ? -50.738 -62.789 -23.450 1.00 64.71 180 ALA A CA 1
ATOM 1419 C C . ALA A 1 183 ? -50.041 -61.455 -23.197 1.00 67.02 180 ALA A C 1
ATOM 1420 O O . ALA A 1 183 ? -49.747 -60.722 -24.124 1.00 69.71 180 ALA A O 1
ATOM 1422 N N . GLY A 1 184 ? -49.756 -61.158 -21.936 1.00 68.22 181 GLY A N 1
ATOM 1423 C CA . GLY A 1 184 ? -49.065 -59.931 -21.594 1.00 70.89 181 GLY A CA 1
ATOM 1424 C C . GLY A 1 184 ? -47.593 -60.038 -21.943 1.00 74.57 181 GLY A C 1
ATOM 1425 O O . GLY A 1 184 ? -46.939 -59.044 -22.262 1.00 79.86 181 GLY A O 1
ATOM 1426 N N . MET A 1 185 ? -47.062 -61.251 -21.892 1.00 77.02 182 MET A N 1
ATOM 1427 C CA . MET A 1 185 ? -45.660 -61.451 -22.205 1.00 77.21 182 MET A CA 1
ATOM 1428 C C . MET A 1 185 ? -45.390 -61.134 -23.691 1.00 76.97 182 MET A C 1
ATOM 1429 O O . MET A 1 185 ? -44.269 -60.783 -24.058 1.00 76.00 182 MET A O 1
ATOM 1434 N N . ALA A 1 186 ? -46.425 -61.221 -24.534 1.00 75.82 183 ALA A N 1
ATOM 1435 C CA . ALA A 1 186 ? -46.275 -60.904 -25.951 1.00 72.98 183 ALA A CA 1
ATOM 1436 C C . ALA A 1 186 ? -45.951 -59.429 -26.109 1.00 75.58 183 ALA A C 1
ATOM 1437 O O . ALA A 1 186 ? -45.140 -59.071 -26.956 1.00 80.00 183 ALA A O 1
ATOM 1439 N N . GLU A 1 187 ? -46.556 -58.577 -25.276 1.00 75.68 184 GLU A N 1
ATOM 1440 C CA . GLU A 1 187 ? -46.255 -57.140 -25.314 1.00 73.98 184 GLU A CA 1
ATOM 1441 C C . GLU A 1 187 ? -44.833 -56.850 -24.882 1.00 75.09 184 GLU A C 1
ATOM 1442 O O . GLU A 1 187 ? -44.189 -55.991 -25.477 1.00 79.32 184 GLU A O 1
ATOM 1448 N N . VAL A 1 188 ? -44.342 -57.569 -23.866 1.00 70.83 185 VAL A N 1
ATOM 1449 C CA . VAL A 1 188 ? -42.973 -57.388 -23.391 1.00 71.89 185 VAL A CA 1
ATOM 1450 C C . VAL A 1 188 ? -41.979 -57.716 -24.521 1.00 77.29 185 VAL A C 1
ATOM 1451 O O . VAL A 1 188 ? -41.069 -56.931 -24.815 1.00 81.26 185 VAL A O 1
ATOM 1455 N N . VAL A 1 189 ? -42.181 -58.872 -25.156 1.00 77.46 186 VAL A N 1
ATOM 1456 C CA . VAL A 1 189 ? -41.355 -59.333 -26.272 1.00 73.58 186 VAL A CA 1
ATOM 1457 C C . VAL A 1 189 ? -41.355 -58.299 -27.406 1.00 76.89 186 VAL A C 1
ATOM 1458 O O . VAL A 1 189 ? -40.322 -58.091 -28.053 1.00 80.90 186 VAL A O 1
ATOM 1462 N N . LYS A 1 190 ? -42.494 -57.631 -27.622 1.00 72.66 187 LYS A N 1
ATOM 1463 C CA . LYS A 1 190 ? -42.586 -56.608 -28.663 1.00 70.90 187 LYS A CA 1
ATOM 1464 C C . LYS A 1 190 ? -41.533 -55.525 -28.430 1.00 74.60 187 LYS A C 1
ATOM 1465 O O . LYS A 1 190 ? -40.879 -55.083 -29.377 1.00 78.50 187 LYS A O 1
ATOM 1471 N N . TYR A 1 191 ? -41.354 -55.121 -27.169 1.00 76.09 188 TYR A N 1
ATOM 1472 C CA . TYR A 1 191 ? -40.357 -54.106 -26.833 1.00 75.36 188 TYR A CA 1
ATOM 1473 C C . TYR A 1 191 ? -38.944 -54.585 -27.136 1.00 77.00 188 TYR A C 1
ATOM 1474 O O . TYR A 1 191 ? -38.070 -53.770 -27.442 1.00 78.36 188 TYR A O 1
ATOM 1483 N N . ALA A 1 192 ? -38.736 -55.906 -27.089 1.00 76.82 189 ALA A N 1
ATOM 1484 C CA . ALA A 1 192 ? -37.439 -56.499 -27.444 1.00 74.19 189 ALA A CA 1
ATOM 1485 C C . ALA A 1 192 ? -37.168 -56.303 -28.947 1.00 71.00 189 ALA A C 1
ATOM 1486 O O . ALA A 1 192 ? -36.037 -56.086 -29.337 1.00 71.14 189 ALA A O 1
ATOM 1488 N N . PHE A 1 193 ? -38.201 -56.364 -29.787 1.00 68.82 190 PHE A N 1
ATOM 1489 C CA . PHE A 1 193 ? -37.995 -56.106 -31.217 1.00 68.95 190 PHE A CA 1
ATOM 1490 C C . PHE A 1 193 ? -37.755 -54.625 -31.506 1.00 71.99 190 PHE A C 1
ATOM 1491 O O . PHE A 1 193 ? -37.095 -54.268 -32.487 1.00 73.35 190 PHE A O 1
ATOM 1499 N N . ILE A 1 194 ? -38.291 -53.782 -30.631 1.00 73.97 191 ILE A N 1
ATOM 1500 C CA . ILE A 1 194 ? -38.151 -52.336 -30.713 1.00 76.82 191 ILE A CA 1
ATOM 1501 C C . ILE A 1 194 ? -36.768 -51.893 -30.216 1.00 80.84 191 ILE A C 1
ATOM 1502 O O . ILE A 1 194 ? -36.149 -50.997 -30.810 1.00 83.82 191 ILE A O 1
ATOM 1507 N N . SER A 1 195 ? -36.286 -52.534 -29.149 1.00 78.66 192 SER A N 1
ATOM 1508 C CA . SER A 1 195 ? -35.012 -52.173 -28.530 1.00 81.70 192 SER A CA 1
ATOM 1509 C C . SER A 1 195 ? -34.034 -53.321 -28.413 1.00 84.74 192 SER A C 1
ATOM 1510 O O . SER A 1 195 ? -34.260 -54.256 -27.623 1.00 82.89 192 SER A O 1
ATOM 1513 N N . LYS A 1 196 ? -32.922 -53.218 -29.153 1.00 88.48 193 LYS A N 1
ATOM 1514 C CA . LYS A 1 196 ? -31.896 -54.262 -29.142 1.00 89.79 193 LYS A CA 1
ATOM 1515 C C . LYS A 1 196 ? -31.325 -54.524 -27.754 1.00 91.24 193 LYS A C 1
ATOM 1516 O O . LYS A 1 196 ? -31.091 -55.681 -27.402 1.00 93.57 193 LYS A O 1
ATOM 1522 N N . ASP A 1 197 ? -31.118 -53.467 -26.966 1.00 94.10 194 ASP A N 1
ATOM 1523 C CA . ASP A 1 197 ? -30.646 -53.636 -25.584 1.00 96.40 194 ASP A CA 1
ATOM 1524 C C . ASP A 1 197 ? -31.589 -54.554 -24.787 1.00 93.77 194 ASP A C 1
ATOM 1525 O O . ASP A 1 197 ? -31.142 -55.533 -24.187 1.00 94.31 194 ASP A O 1
ATOM 1530 N N . PHE A 1 198 ? -32.893 -54.256 -24.828 1.00 87.80 195 PHE A N 1
ATOM 1531 C CA . PHE A 1 198 ? -33.890 -55.035 -24.104 1.00 83.38 195 PHE A CA 1
ATOM 1532 C C . PHE A 1 198 ? -33.873 -56.478 -24.568 1.00 85.33 195 PHE A C 1
ATOM 1533 O O . PHE A 1 198 ? -33.945 -57.406 -23.737 1.00 83.63 195 PHE A O 1
ATOM 1541 N N . TYR A 1 199 ? -33.745 -56.659 -25.887 1.00 85.20 196 TYR A N 1
ATOM 1542 C CA . TYR A 1 199 ? -33.688 -57.985 -26.478 1.00 84.97 196 TYR A CA 1
ATOM 1543 C C . TYR A 1 199 ? -32.573 -58.799 -25.807 1.00 86.24 196 TYR A C 1
ATOM 1544 O O . TYR A 1 199 ? -32.792 -59.937 -25.350 1.00 83.25 196 TYR A O 1
ATOM 1553 N N . LEU A 1 200 ? -31.386 -58.202 -25.736 1.00 84.35 197 LEU A N 1
ATOM 1554 C CA . LEU A 1 200 ? -30.250 -58.867 -25.124 1.00 87.51 197 LEU A CA 1
ATOM 1555 C C . LEU A 1 200 ? -30.526 -59.143 -23.647 1.00 87.82 197 LEU A C 1
ATOM 1556 O O . LEU A 1 200 ? -30.216 -60.225 -23.148 1.00 88.45 197 LEU A O 1
ATOM 1561 N N . TRP A 1 201 ? -31.166 -58.193 -22.965 1.00 89.52 198 TRP A N 1
ATOM 1562 C CA . TRP A 1 201 ? -31.471 -58.369 -21.546 1.00 87.58 198 TRP A CA 1
ATOM 1563 C C . TRP A 1 201 ? -32.405 -59.551 -21.321 1.00 90.19 198 TRP A C 1
ATOM 1564 O O . TRP A 1 201 ? -32.096 -60.418 -20.492 1.00 91.77 198 TRP A O 1
ATOM 1575 N N . LEU A 1 202 ? -33.526 -59.594 -22.061 1.00 87.25 199 LEU A N 1
ATOM 1576 C CA . LEU A 1 202 ? -34.477 -60.707 -21.962 1.00 84.81 199 LEU A CA 1
ATOM 1577 C C . LEU A 1 202 ? -33.830 -62.053 -22.272 1.00 88.40 199 LEU A C 1
ATOM 1578 O O . LEU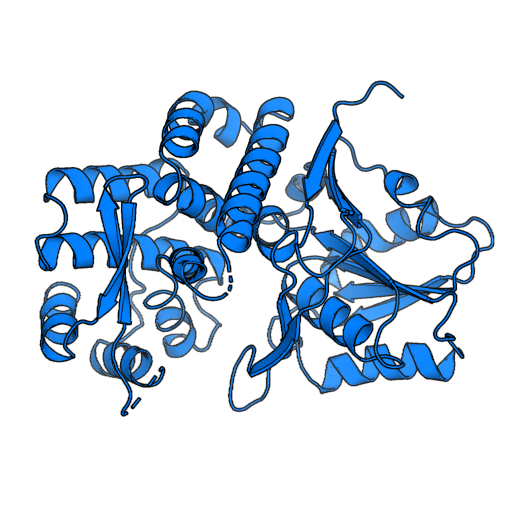 A 1 202 ? -34.073 -63.046 -21.572 1.00 93.49 199 LEU A O 1
ATOM 1583 N N . ASP A 1 203 ? -32.988 -62.077 -23.302 1.00 87.06 200 ASP A N 1
ATOM 1584 C CA . ASP A 1 203 ? -32.326 -63.303 -23.720 1.00 89.13 200 ASP A CA 1
ATOM 1585 C C . ASP A 1 203 ? -31.421 -63.863 -22.618 1.00 92.66 200 ASP A C 1
ATOM 1586 O O . ASP A 1 203 ? -31.210 -65.076 -22.533 1.00 96.35 200 ASP A O 1
ATOM 1591 N N . SER A 1 204 ? -30.896 -62.973 -21.778 1.00 93.63 201 SER A N 1
ATOM 1592 C CA . SER A 1 204 ? -30.017 -63.360 -20.675 1.00 94.36 201 SER A CA 1
ATOM 1593 C C . SER A 1 204 ? -30.771 -63.739 -19.413 1.00 96.04 201 SER A C 1
ATOM 1594 O O . SER A 1 204 ? -30.294 -64.553 -18.617 1.00 97.28 201 SER A O 1
ATOM 1597 N N . ASN A 1 205 ? -31.947 -63.147 -19.234 1.00 91.15 202 ASN A N 1
ATOM 1598 C CA . ASN A 1 205 ? -32.722 -63.368 -18.026 1.00 89.01 202 ASN A CA 1
ATOM 1599 C C . ASN A 1 205 ? -33.954 -64.238 -18.185 1.00 87.89 202 ASN A C 1
ATOM 1600 O O . ASN A 1 205 ? -34.752 -64.340 -17.250 1.00 91.65 202 ASN A O 1
ATOM 1605 N N . ARG A 1 206 ? -34.083 -64.887 -19.349 1.00 83.86 203 ARG A N 1
ATOM 1606 C CA . ARG A 1 206 ? -35.206 -65.793 -19.644 1.00 81.62 203 ARG A CA 1
ATOM 1607 C C . ARG A 1 206 ? -35.496 -66.803 -18.514 1.00 82.68 203 ARG A C 1
ATOM 1608 O O . ARG A 1 206 ? -36.653 -66.937 -18.079 1.00 78.45 203 ARG A O 1
ATOM 1616 N N . ASP A 1 207 ? -34.442 -67.503 -18.068 1.00 86.04 204 ASP A N 1
ATOM 1617 C CA . ASP A 1 207 ? -34.525 -68.498 -17.003 1.00 87.29 204 ASP A CA 1
ATOM 1618 C C . ASP A 1 207 ? -35.173 -67.921 -15.762 1.00 88.25 204 ASP A C 1
ATOM 1619 O O . ASP A 1 207 ? -36.159 -68.477 -15.268 1.00 89.58 204 ASP A O 1
ATOM 1624 N N . LYS A 1 208 ? -34.635 -66.804 -15.271 1.00 85.31 205 LYS A N 1
ATOM 1625 C CA . LYS A 1 208 ? -35.218 -66.123 -14.116 1.00 88.37 205 LYS A CA 1
ATOM 1626 C C . LYS A 1 208 ? -36.634 -65.575 -14.373 1.00 87.08 205 LYS A C 1
ATOM 1627 O O . LYS A 1 208 ? -37.495 -65.651 -13.493 1.00 88.86 205 LYS A O 1
ATOM 1633 N N . ILE A 1 209 ? -36.868 -65.035 -15.570 1.00 85.94 206 ILE A N 1
ATOM 1634 C CA . ILE A 1 209 ? -38.185 -64.519 -15.945 1.00 81.63 206 ILE A CA 1
ATOM 1635 C C . ILE A 1 209 ? -39.190 -65.657 -15.912 1.00 80.79 206 ILE A C 1
ATOM 1636 O O . ILE A 1 209 ? -40.262 -65.515 -15.313 1.00 83.37 206 ILE A O 1
ATOM 1641 N N . LEU A 1 210 ? -38.850 -66.784 -16.545 1.00 77.32 207 LEU A N 1
ATOM 1642 C CA . LEU A 1 210 ? -39.777 -67.912 -16.576 1.00 77.72 207 LEU A CA 1
ATOM 1643 C C . LEU A 1 210 ? -39.964 -68.499 -15.191 1.00 87.43 207 LEU A C 1
ATOM 1644 O O . LEU A 1 210 ? -41.077 -68.890 -14.842 1.00 93.98 207 LEU A O 1
ATOM 1649 N N . ALA A 1 211 ? -38.894 -68.514 -14.385 1.00 94.38 208 ALA A N 1
ATOM 1650 C CA . ALA A 1 211 ? -38.968 -69.017 -13.004 1.00 94.74 208 ALA A CA 1
ATOM 1651 C C . ALA A 1 211 ? -39.655 -68.002 -12.063 1.00 97.76 208 ALA A C 1
ATOM 1652 O O . ALA A 1 211 ? -39.822 -68.262 -10.865 1.00 103.35 208 ALA A O 1
ATOM 1654 N N . LYS A 1 212 ? -40.060 -66.864 -12.630 1.00 93.77 209 LYS A N 1
ATOM 1655 C CA . LYS A 1 212 ? -40.715 -65.766 -11.913 1.00 93.14 209 LYS A CA 1
ATOM 1656 C C . LYS A 1 212 ? -39.951 -65.158 -10.745 1.00 96.17 209 LYS A C 1
ATOM 1657 O O . LYS A 1 212 ? -40.525 -64.894 -9.693 1.00 103.10 209 LYS A O 1
ATOM 1663 N N . ASP A 1 213 ? -38.659 -64.926 -10.942 1.00 95.80 210 ASP A N 1
ATOM 1664 C CA . ASP A 1 213 ? -37.840 -64.296 -9.924 1.00 100.42 210 ASP A CA 1
ATOM 1665 C C . ASP A 1 213 ? -38.330 -62.851 -9.761 1.00 100.12 210 ASP A C 1
ATOM 1666 O O . ASP A 1 213 ? -38.341 -62.082 -10.728 1.00 97.73 210 ASP A O 1
ATOM 1671 N N . SER A 1 214 ? -38.734 -62.500 -8.536 1.00 102.68 211 SER A N 1
ATOM 1672 C CA . SER A 1 214 ? -39.246 -61.162 -8.209 1.00 98.28 211 SER A CA 1
ATOM 1673 C C . SER A 1 214 ? -38.396 -60.001 -8.685 1.00 96.32 211 SER A C 1
ATOM 1674 O O . SER A 1 214 ? -38.885 -59.127 -9.402 1.00 93.32 211 SER A O 1
ATOM 1677 N N . VAL A 1 215 ? -37.122 -60.004 -8.324 1.00 99.05 212 VAL A N 1
ATOM 1678 C CA . VAL A 1 215 ? -36.235 -58.925 -8.742 1.00 100.83 212 VAL A CA 1
ATOM 1679 C C . VAL A 1 215 ? -36.216 -58.787 -10.274 1.00 99.82 212 VAL A C 1
ATOM 1680 O O . VAL A 1 215 ? -36.245 -57.677 -10.794 1.00 104.53 212 VAL A O 1
ATOM 1684 N N . THR A 1 216 ? -36.186 -59.914 -10.984 1.00 94.84 213 THR A N 1
ATOM 1685 C CA . THR A 1 216 ? -36.136 -59.898 -12.438 1.00 90.91 213 THR A CA 1
ATOM 1686 C C . THR A 1 216 ? -37.421 -59.360 -13.084 1.00 92.23 213 THR A C 1
ATOM 1687 O O . THR A 1 216 ? -37.365 -58.488 -13.966 1.00 96.75 213 THR A O 1
ATOM 1691 N N . LEU A 1 217 ? -38.572 -59.871 -12.642 1.00 90.13 214 LEU A N 1
ATOM 1692 C CA . LEU A 1 217 ? -39.864 -59.450 -13.198 1.00 82.89 214 LEU A CA 1
ATOM 1693 C C . LEU A 1 217 ? -40.076 -57.962 -13.030 1.00 83.13 214 LEU A C 1
ATOM 1694 O O . LEU A 1 217 ? -40.517 -57.293 -13.956 1.00 82.88 214 LEU A O 1
ATOM 1699 N N . ILE A 1 218 ? -39.727 -57.444 -11.858 1.00 85.75 215 ILE A N 1
ATOM 1700 C CA . ILE A 1 218 ? -39.857 -56.025 -11.587 1.00 85.21 215 ILE A CA 1
ATOM 1701 C C . ILE A 1 218 ? -39.071 -55.223 -12.624 1.00 88.21 215 ILE A C 1
ATOM 1702 O O . ILE A 1 218 ? -39.626 -54.281 -13.224 1.00 89.14 215 ILE A O 1
ATOM 1707 N N . GLU A 1 219 ? -37.818 -55.626 -12.874 1.00 88.52 216 GLU A N 1
ATOM 1708 C CA . GLU A 1 219 ? -36.972 -54.927 -13.849 1.00 90.61 216 GLU A CA 1
ATOM 1709 C C . GLU A 1 219 ? -37.512 -55.092 -15.266 1.00 88.86 216 GLU A C 1
ATOM 1710 O O . GLU A 1 219 ? -37.446 -54.158 -16.077 1.00 88.37 216 GLU A O 1
ATOM 1716 N N . MET A 1 220 ? -38.053 -56.273 -15.555 1.00 84.97 217 MET A N 1
ATOM 1717 C CA . MET A 1 220 ? -38.638 -56.540 -16.861 1.00 85.23 217 MET A CA 1
ATOM 1718 C C . MET A 1 220 ? -39.769 -55.530 -17.161 1.00 83.87 217 MET A C 1
ATOM 1719 O O . MET A 1 220 ? -39.814 -54.919 -18.250 1.00 80.92 217 MET A O 1
ATOM 1724 N N . VAL A 1 221 ? -40.666 -55.361 -16.185 1.00 84.02 218 VAL A N 1
ATOM 1725 C CA . VAL A 1 221 ? -41.782 -54.410 -16.285 1.00 83.10 218 VAL A CA 1
ATOM 1726 C C . VAL A 1 221 ? -41.214 -52.988 -16.439 1.00 84.59 218 VAL A C 1
ATOM 1727 O O . VAL A 1 221 ? -41.597 -52.260 -17.373 1.00 79.30 218 VAL A O 1
ATOM 1731 N N . LYS A 1 222 ? -40.279 -52.619 -15.551 1.00 85.09 219 LYS A N 1
ATOM 1732 C CA . LYS A 1 222 ? -39.652 -51.298 -15.606 1.00 86.74 219 LYS A CA 1
ATOM 1733 C C . LYS A 1 222 ? -39.070 -50.980 -17.005 1.00 89.14 219 LYS A C 1
ATOM 1734 O O . LYS A 1 222 ? -39.400 -49.946 -17.610 1.00 86.00 219 LYS A O 1
ATOM 1740 N N . ARG A 1 223 ? -38.239 -51.885 -17.524 1.00 89.91 220 ARG A N 1
ATOM 1741 C CA . ARG A 1 223 ? -37.614 -51.680 -18.827 1.00 86.97 220 ARG A CA 1
ATOM 1742 C C . ARG A 1 223 ? -38.595 -51.604 -19.982 1.00 86.77 220 ARG A C 1
ATOM 1743 O O . ARG A 1 223 ? -38.339 -50.869 -20.945 1.00 88.22 220 ARG A O 1
ATOM 1751 N N . SER A 1 224 ? -39.676 -52.392 -19.914 1.00 81.65 221 SER A N 1
ATOM 1752 C CA . SER A 1 224 ? -40.705 -52.359 -20.954 1.00 80.79 221 SER A CA 1
ATOM 1753 C C . SER A 1 224 ? -41.295 -50.948 -20.983 1.00 84.08 221 SER A C 1
ATOM 1754 O O . SER A 1 224 ? -41.347 -50.313 -22.042 1.00 88.23 221 SER A O 1
ATOM 1757 N N . CYS A 1 225 ? -41.698 -50.458 -19.805 1.00 81.99 222 CYS A N 1
ATOM 1758 C CA . CYS A 1 225 ? -42.247 -49.121 -19.651 1.00 81.09 222 CYS A CA 1
ATOM 1759 C C . CYS A 1 225 ? -41.290 -48.028 -20.145 1.00 86.00 222 CYS A C 1
ATOM 1760 O O . CYS A 1 225 ? -41.736 -47.091 -20.794 1.00 86.58 222 CYS A O 1
ATOM 1763 N N . GLN A 1 226 ? -39.988 -48.147 -19.847 1.00 89.14 223 GLN A N 1
ATOM 1764 C CA . GLN A 1 226 ? -38.998 -47.167 -20.329 1.00 91.33 223 GLN A CA 1
ATOM 1765 C C . GLN A 1 226 ? -38.986 -47.097 -21.836 1.00 88.49 223 GLN A C 1
ATOM 1766 O O . GLN A 1 226 ? -38.908 -46.012 -22.398 1.00 95.84 223 GLN A O 1
ATOM 1772 N N . ILE A 1 227 ? -39.059 -48.252 -22.488 1.00 80.84 224 ILE A N 1
ATOM 1773 C CA . ILE A 1 227 ? -39.027 -48.299 -23.943 1.00 79.82 224 ILE A CA 1
ATOM 1774 C C . ILE A 1 227 ? -40.222 -47.564 -24.543 1.00 81.39 224 ILE A C 1
ATOM 1775 O O . ILE A 1 227 ? -40.038 -46.711 -25.420 1.00 85.33 224 ILE A O 1
ATOM 1780 N N . LYS A 1 228 ? -41.427 -47.856 -24.051 1.00 78.67 225 LYS A N 1
ATOM 1781 C CA . LYS A 1 228 ? -42.615 -47.187 -24.569 1.00 79.89 225 LYS A CA 1
ATOM 1782 C C . LYS A 1 228 ? -42.539 -45.668 -24.328 1.00 85.32 225 LYS A C 1
ATOM 1783 O O . LYS A 1 228 ? -42.959 -44.872 -25.185 1.00 87.05 225 LYS A O 1
ATOM 1789 N N . ALA A 1 229 ? -41.988 -45.287 -23.170 1.00 85.98 226 ALA A N 1
ATOM 1790 C CA . ALA A 1 229 ? -41.832 -43.887 -22.785 1.00 83.43 226 ALA A CA 1
ATOM 1791 C C . ALA A 1 229 ? -40.892 -43.176 -23.748 1.00 86.74 226 ALA A C 1
ATOM 1792 O O . ALA A 1 229 ? -41.180 -42.055 -24.182 1.00 88.19 226 ALA A O 1
ATOM 1794 N N . GLN A 1 230 ? -39.793 -43.845 -24.096 1.00 91.30 227 GLN A N 1
ATOM 1795 C CA . GLN A 1 230 ? -38.808 -43.317 -25.046 1.00 99.17 227 GLN A CA 1
ATOM 1796 C C . GLN A 1 230 ? -39.385 -43.241 -26.464 1.00 95.92 227 GLN A C 1
ATOM 1797 O O . GLN A 1 230 ? -39.073 -42.303 -27.199 1.00 101.66 227 GLN A O 1
ATOM 1803 N N . VAL A 1 231 ? -40.220 -44.212 -26.847 1.00 87.81 228 VAL A N 1
ATOM 1804 C CA . VAL A 1 231 ? -40.834 -44.190 -28.177 1.00 86.53 228 VAL A CA 1
ATOM 1805 C C . VAL A 1 231 ? -41.828 -43.016 -28.307 1.00 92.39 228 VAL A C 1
ATOM 1806 O O . VAL A 1 231 ? -41.744 -42.269 -29.281 1.00 100.21 228 VAL A O 1
ATOM 1810 N N . VAL A 1 232 ? -42.738 -42.833 -27.335 1.00 89.65 229 VAL A N 1
ATOM 1811 C CA . VAL A 1 232 ? -43.725 -41.722 -27.411 1.00 90.25 229 VAL A CA 1
ATOM 1812 C C . VAL A 1 232 ? -43.056 -40.351 -27.344 1.00 95.97 229 VAL A C 1
ATOM 1813 O O . VAL A 1 232 ? -43.589 -39.382 -27.882 1.00 101.81 229 VAL A O 1
ATOM 1817 N N . ALA A 1 233 ? -41.893 -40.289 -26.688 1.00 100.82 230 ALA A N 1
ATOM 1818 C CA . ALA A 1 233 ? -41.120 -39.058 -26.534 1.00 106.40 230 ALA A CA 1
ATOM 1819 C C . ALA A 1 233 ? -40.591 -38.545 -27.876 1.00 113.22 230 ALA A C 1
ATOM 1820 O O . ALA A 1 233 ? -40.244 -37.367 -28.008 1.00 121.33 230 ALA A O 1
ATOM 1822 N N . MET A 1 234 ? -40.541 -39.437 -28.865 1.00 114.39 231 MET A N 1
ATOM 1823 C CA . MET A 1 234 ? -40.113 -39.094 -30.216 1.00 118.83 231 MET A CA 1
ATOM 1824 C C . MET A 1 234 ? -41.273 -38.484 -31.029 1.00 127.35 231 MET A C 1
ATOM 1825 O O . MET A 1 234 ? -41.081 -38.041 -32.161 1.00 128.38 231 MET A O 1
ATOM 1830 N N . ASP A 1 235 ? -42.465 -38.455 -30.418 1.00 139.86 232 ASP A N 1
ATOM 1831 C CA . ASP A 1 235 ? -43.698 -37.875 -30.990 1.00 148.69 232 ASP A CA 1
ATOM 1832 C C . ASP A 1 235 ? -44.017 -38.386 -32.397 1.00 150.40 232 ASP A C 1
ATOM 1833 O O . ASP A 1 235 ? -43.969 -37.633 -33.374 1.00 156.62 232 ASP A O 1
ATOM 1838 N N . THR A 1 240 ? -48.250 -37.615 -33.265 1.00 152.15 237 THR A N 1
ATOM 1839 C CA . THR A 1 240 ? -47.610 -38.928 -33.109 1.00 171.70 237 THR A CA 1
ATOM 1840 C C . THR A 1 240 ? -47.103 -39.491 -34.479 1.00 182.20 237 THR A C 1
ATOM 1841 O O . THR A 1 240 ? -47.909 -39.880 -35.338 1.00 186.27 237 THR A O 1
ATOM 1845 N N . GLY A 1 241 ? -45.771 -39.528 -34.663 1.00 182.13 238 GLY A N 1
ATOM 1846 C CA . GLY A 1 241 ? -45.117 -39.985 -35.922 1.00 163.87 238 GLY A CA 1
ATOM 1847 C C . GLY A 1 241 ? -44.440 -41.356 -35.938 1.00 149.47 238 GLY A C 1
ATOM 1848 O O . GLY A 1 241 ? -45.055 -42.337 -36.345 1.00 146.44 238 GLY A O 1
ATOM 1849 N N . ALA A 1 242 ? -43.168 -41.421 -35.519 1.00 140.33 239 ALA A N 1
ATOM 1850 C CA . ALA A 1 242 ? -42.394 -42.693 -35.461 1.00 117.50 239 ALA A CA 1
ATOM 1851 C C . ALA A 1 242 ? -42.872 -43.606 -34.316 1.00 108.11 239 ALA A C 1
ATOM 1852 O O . ALA A 1 242 ? -42.279 -44.654 -34.033 1.00 104.08 239 ALA A O 1
ATOM 1854 N N . ARG A 1 243 ? -43.950 -43.174 -33.662 1.00 99.88 240 ARG A N 1
ATOM 1855 C CA . ARG A 1 243 ? -44.602 -43.876 -32.567 1.00 88.84 240 ARG A CA 1
ATOM 1856 C C . ARG A 1 243 ? -45.381 -45.110 -33.082 1.00 86.18 240 ARG A C 1
ATOM 1857 O O . ARG A 1 243 ? -45.713 -46.007 -32.302 1.00 85.34 240 ARG A O 1
ATOM 1865 N N . ALA A 1 244 ? -45.645 -45.148 -34.397 1.00 82.98 241 ALA A N 1
ATOM 1866 C CA . ALA A 1 244 ? -46.372 -46.243 -35.068 1.00 77.97 241 ALA A CA 1
ATOM 1867 C C . ALA A 1 244 ? -45.754 -47.620 -34.822 1.00 79.77 241 ALA A C 1
ATOM 1868 O O . ALA A 1 244 ? -46.471 -48.636 -34.803 1.00 79.84 241 ALA A O 1
ATOM 1870 N N . ILE A 1 245 ? -44.437 -47.660 -34.615 1.00 76.36 242 ILE A N 1
ATOM 1871 C CA . ILE A 1 245 ? -43.764 -48.936 -34.393 1.00 74.91 242 ILE A CA 1
ATOM 1872 C C . ILE A 1 245 ? -44.346 -49.699 -33.209 1.00 71.34 242 ILE A C 1
ATOM 1873 O O . ILE A 1 245 ? -44.233 -50.910 -33.165 1.00 78.46 242 ILE A O 1
ATOM 1878 N N . LEU A 1 246 ? -44.991 -49.006 -32.275 1.00 70.10 243 LEU A N 1
ATOM 1879 C CA . LEU A 1 246 ? -45.607 -49.686 -31.123 1.00 69.78 243 LEU A CA 1
ATOM 1880 C C . LEU A 1 246 ? -46.699 -50.651 -31.598 1.00 70.28 243 LEU A C 1
ATOM 1881 O O . LEU A 1 246 ? -47.123 -51.522 -30.862 1.00 72.01 243 LEU A O 1
ATOM 1886 N N . ASN A 1 247 ? -47.124 -50.492 -32.849 1.00 75.45 244 ASN A N 1
ATOM 1887 C CA . ASN A 1 247 ? -48.128 -51.348 -33.467 1.00 80.49 244 ASN A CA 1
ATOM 1888 C C . ASN A 1 247 ? -47.554 -52.546 -34.169 1.00 83.08 244 ASN A C 1
ATOM 1889 O O . ASN A 1 247 ? -48.219 -53.111 -35.058 1.00 80.19 244 ASN A O 1
ATOM 1894 N N . PHE A 1 248 ? -46.326 -52.925 -33.806 1.00 84.93 245 PHE A N 1
ATOM 1895 C CA . PHE A 1 248 ? -45.663 -54.056 -34.441 1.00 81.29 245 PHE A CA 1
ATOM 1896 C C . PHE A 1 248 ? -46.487 -55.287 -34.169 1.00 80.56 245 PHE A C 1
ATOM 1897 O O . PHE A 1 248 ? -46.734 -55.624 -33.015 1.00 85.40 245 PHE A O 1
ATOM 1905 N N . GLY A 1 249 ? -46.991 -55.889 -35.242 1.00 81.83 246 GLY A N 1
ATOM 1906 C CA . GLY A 1 249 ? -47.820 -57.089 -35.134 1.00 81.18 246 GLY A CA 1
ATOM 1907 C C . GLY A 1 249 ? -49.301 -56.880 -34.855 1.00 82.55 246 GLY A C 1
ATOM 1908 O O . GLY A 1 249 ? -50.060 -57.849 -34.836 1.00 79.25 246 GLY A O 1
ATOM 1909 N N . HIS A 1 250 ? -49.715 -55.632 -34.621 1.00 88.11 247 HIS A N 1
ATOM 1910 C CA . HIS A 1 250 ? -51.131 -55.321 -34.370 1.00 92.38 247 HIS A CA 1
ATOM 1911 C C . HIS A 1 250 ? -51.995 -55.385 -35.631 1.00 87.12 247 HIS A C 1
ATOM 1912 O O . HIS A 1 250 ? -53.132 -55.800 -35.546 1.00 94.81 247 HIS A O 1
ATOM 1919 N N . THR A 1 251 ? -51.467 -55.007 -36.797 1.00 81.72 248 THR A N 1
ATOM 1920 C CA . THR A 1 251 ? -52.254 -55.074 -38.040 1.00 81.49 248 THR A CA 1
ATOM 1921 C C . THR A 1 251 ? -52.812 -56.502 -38.215 1.00 79.42 248 THR A C 1
ATOM 1922 O O . THR A 1 251 ? -54.017 -56.682 -38.419 1.00 83.87 248 THR A O 1
ATOM 1926 N N . PHE A 1 252 ? -51.943 -57.505 -38.127 1.00 73.16 249 PHE A N 1
ATOM 1927 C CA . PHE A 1 252 ? -52.385 -58.893 -38.213 1.00 71.35 249 PHE A CA 1
ATOM 1928 C C . PHE A 1 252 ? -53.197 -59.281 -36.968 1.00 72.53 249 PHE A C 1
ATOM 1929 O O . PHE A 1 252 ? -54.179 -60.028 -37.058 1.00 71.74 249 PHE A O 1
ATOM 1937 N N . GLY A 1 253 ? -52.768 -58.776 -35.810 1.00 73.23 250 GLY A N 1
ATOM 1938 C CA . GLY A 1 253 ? -53.441 -59.028 -34.539 1.00 75.37 250 GLY A CA 1
ATOM 1939 C C . GLY A 1 253 ? -54.895 -58.591 -34.555 1.00 78.83 250 GLY A C 1
ATOM 1940 O O . GLY A 1 253 ? -55.793 -59.402 -34.283 1.00 82.38 250 GLY A O 1
ATOM 1941 N N A HIS A 1 254 ? -55.135 -57.322 -34.880 0.70 83.09 251 HIS A N 1
ATOM 1942 N N B HIS A 1 254 ? -55.127 -57.325 -34.903 0.30 76.53 251 HIS A N 1
ATOM 1943 C CA A HIS A 1 254 ? -56.496 -56.807 -34.918 0.70 89.31 251 HIS A CA 1
ATOM 1944 C CA B HIS A 1 254 ? -56.471 -56.750 -34.971 0.30 76.50 251 HIS A CA 1
ATOM 1945 C C A HIS A 1 254 ? -57.375 -57.636 -35.857 0.70 87.52 251 HIS A C 1
ATOM 1946 C C B HIS A 1 254 ? -57.385 -57.554 -35.894 0.30 79.37 251 HIS A C 1
ATOM 1947 O O A HIS A 1 254 ? -58.513 -57.951 -35.516 0.70 96.16 251 HIS A O 1
ATOM 1948 O O B HIS A 1 254 ? -58.565 -57.745 -35.595 0.30 84.18 251 HIS A O 1
ATOM 1961 N N . ALA A 1 255 ? -56.821 -58.034 -37.000 1.00 82.43 252 ALA A N 1
ATOM 1962 C CA . ALA A 1 255 ? -57.549 -58.830 -37.994 1.00 78.30 252 ALA A CA 1
ATOM 1963 C C . ALA A 1 255 ? -57.974 -60.197 -37.469 1.00 75.80 252 ALA A C 1
ATOM 1964 O O . ALA A 1 255 ? -59.048 -60.672 -37.819 1.00 78.58 252 ALA A O 1
ATOM 1966 N N . ILE A 1 256 ? -57.126 -60.826 -36.655 1.00 71.86 253 ILE A N 1
ATOM 1967 C CA . ILE A 1 256 ? -57.431 -62.128 -36.042 1.00 72.59 253 ILE A CA 1
ATOM 1968 C C . ILE A 1 256 ? -58.621 -61.967 -35.099 1.00 75.16 253 ILE A C 1
ATOM 1969 O O . ILE A 1 256 ? -59.566 -62.770 -35.127 1.00 77.18 253 ILE A O 1
ATOM 1974 N N . GLU A 1 257 ? -58.568 -60.925 -34.270 1.00 72.76 254 GLU A N 1
ATOM 1975 C CA . GLU A 1 257 ? -59.636 -60.645 -33.340 1.00 74.38 254 GLU A CA 1
ATOM 1976 C C . GLU A 1 257 ? -60.927 -60.375 -34.093 1.00 77.32 254 GLU A C 1
ATOM 1977 O O . GLU A 1 257 ? -61.959 -60.920 -33.725 1.00 85.88 254 GLU A O 1
ATOM 1983 N N . LYS A 1 258 ? -60.880 -59.558 -35.148 1.00 79.14 255 LYS A N 1
ATOM 1984 C CA . LYS A 1 258 ? -62.075 -59.297 -35.961 1.00 79.89 255 LYS A CA 1
ATOM 1985 C C . LYS A 1 258 ? -62.650 -60.556 -36.576 1.00 80.04 255 LYS A C 1
ATOM 1986 O O . LYS A 1 258 ? -63.851 -60.727 -36.595 1.00 86.82 255 LYS A O 1
ATOM 1992 N N . CYS A 1 259 ? -61.811 -61.450 -37.068 1.00 79.28 256 CYS A N 1
ATOM 1993 C CA . CYS A 1 259 ? -62.330 -62.676 -37.656 1.00 81.16 256 CYS A CA 1
ATOM 1994 C C . CYS A 1 259 ? -62.923 -63.634 -36.644 1.00 82.59 256 CYS A C 1
ATOM 1995 O O . CYS A 1 259 ? -63.879 -64.339 -36.960 1.00 92.36 256 CYS A O 1
ATOM 1998 N N . GLN A 1 260 ? -62.388 -63.654 -35.433 1.00 77.10 257 GLN A N 1
ATOM 1999 C CA . GLN A 1 260 ? -62.932 -64.527 -34.407 1.00 77.89 257 GLN A CA 1
ATOM 2000 C C . GLN A 1 260 ? -64.051 -63.921 -33.585 1.00 83.66 257 GLN A C 1
ATOM 2001 O O . GLN A 1 260 ? -64.664 -64.617 -32.765 1.00 83.46 257 GLN A O 1
ATOM 2007 N N . ASN A 1 261 ? -64.316 -62.632 -33.829 1.00 90.55 258 ASN A N 1
ATOM 2008 C CA . ASN A 1 261 ? -65.346 -61.846 -33.141 1.00 100.55 258 ASN A CA 1
ATOM 2009 C C . ASN A 1 261 ? -64.898 -61.517 -31.725 1.00 102.26 258 ASN A C 1
ATOM 2010 O O . ASN A 1 261 ? -65.725 -61.393 -30.821 1.00 113.88 258 ASN A O 1
ATOM 2015 N N . TYR A 1 262 ? -63.588 -61.393 -31.532 1.00 99.19 259 TYR A N 1
ATOM 2016 C CA . TYR A 1 262 ? -63.009 -61.104 -30.216 1.00 102.76 259 TYR A CA 1
ATOM 2017 C C . TYR A 1 262 ? -63.326 -62.194 -29.143 1.00 103.09 259 TYR A C 1
ATOM 2018 O O . TYR A 1 262 ? -63.233 -61.930 -27.940 1.00 105.24 259 TYR A O 1
ATOM 2027 N N . ARG A 1 263 ? -63.682 -63.407 -29.599 1.00 104.06 260 ARG A N 1
ATOM 2028 C CA . ARG A 1 263 ? -64.007 -64.562 -28.726 1.00 107.25 260 ARG A CA 1
ATOM 2029 C C . ARG A 1 263 ? -63.059 -65.767 -28.905 1.00 101.81 260 ARG A C 1
ATOM 2030 O O . ARG A 1 263 ? -63.327 -66.891 -28.412 1.00 97.90 260 ARG A O 1
ATOM 2038 N N . GLY A 1 264 ? -61.972 -65.536 -29.634 1.00 97.76 261 GLY A N 1
ATOM 2039 C CA . GLY A 1 264 ? -60.965 -66.564 -29.875 1.00 90.33 261 GLY A CA 1
ATOM 2040 C C . GLY A 1 264 ? -59.797 -66.249 -28.971 1.00 83.40 261 GLY A C 1
ATOM 2041 O O . GLY A 1 264 ? -59.934 -66.319 -27.754 1.00 83.95 261 GLY A O 1
ATOM 2042 N N . LEU A 1 265 ? -58.667 -65.874 -29.573 1.00 75.93 262 LEU A N 1
ATOM 2043 C CA . LEU A 1 265 ? -57.445 -65.510 -28.860 1.00 69.95 262 LEU A CA 1
ATOM 2044 C C . LEU A 1 265 ? -57.627 -64.242 -28.071 1.00 71.51 262 LEU A C 1
ATOM 2045 O O . LEU A 1 265 ? -58.345 -63.343 -28.531 1.00 73.35 262 LEU A O 1
ATOM 2050 N N . LYS A 1 266 ? -56.974 -64.151 -26.901 1.00 70.96 263 LYS A N 1
ATOM 2051 C CA . LYS A 1 266 ? -57.020 -62.927 -26.087 1.00 71.64 263 LYS A CA 1
ATOM 2052 C C . LYS A 1 266 ? -56.240 -61.872 -26.919 1.00 75.23 263 LYS A C 1
ATOM 2053 O O . LYS A 1 266 ? -55.441 -62.231 -27.807 1.00 73.58 263 LYS A O 1
ATOM 2059 N N . HIS A 1 267 ? -56.429 -60.593 -26.597 1.00 79.14 264 HIS A N 1
ATOM 2060 C CA . HIS A 1 267 ? -55.732 -59.493 -27.265 1.00 81.05 264 HIS A CA 1
ATOM 2061 C C . HIS A 1 267 ? -54.226 -59.742 -27.399 1.00 80.92 264 HIS A C 1
ATOM 2062 O O . HIS A 1 267 ? -53.681 -59.668 -28.501 1.00 83.69 264 HIS A O 1
ATOM 2069 N N . GLY A 1 268 ? -53.571 -60.063 -26.282 1.00 81.35 265 GLY A N 1
ATOM 2070 C CA . GLY A 1 268 ? -52.119 -60.303 -26.251 1.00 75.48 265 GLY A CA 1
ATOM 2071 C C . GLY A 1 268 ? -51.678 -61.533 -27.016 1.00 73.41 265 GLY A C 1
ATOM 2072 O O . GLY A 1 268 ? -50.586 -61.569 -27.569 1.00 68.02 265 GLY A O 1
ATOM 2073 N N . GLU A 1 269 ? -52.530 -62.554 -27.032 1.00 74.99 266 GLU A N 1
ATOM 2074 C CA . GLU A 1 269 ? -52.239 -63.779 -27.764 1.00 72.13 266 GLU A CA 1
ATOM 2075 C C . GLU A 1 269 ? -52.208 -63.452 -29.258 1.00 72.79 266 GLU A C 1
ATOM 2076 O O . GLU A 1 269 ? -51.332 -63.933 -29.966 1.00 71.94 266 GLU A O 1
ATOM 2082 N N . ALA A 1 270 ? -53.152 -62.605 -29.699 1.00 74.31 267 ALA A N 1
ATOM 2083 C CA . ALA A 1 270 ? -53.259 -62.155 -31.092 1.00 74.17 267 ALA A CA 1
ATOM 2084 C C . ALA A 1 270 ? -52.007 -61.361 -31.511 1.00 74.35 267 ALA A C 1
ATOM 2085 O O . ALA A 1 270 ? -51.468 -61.580 -32.602 1.00 77.95 267 ALA A O 1
ATOM 2087 N N . VAL A 1 271 ? -51.546 -60.455 -30.647 1.00 70.65 268 VAL A N 1
ATOM 2088 C CA . VAL A 1 271 ? -50.310 -59.699 -30.882 1.00 69.29 268 VAL A CA 1
ATOM 2089 C C . VAL A 1 271 ? -49.123 -60.679 -31.077 1.00 70.35 268 VAL A C 1
ATOM 2090 O O . VAL A 1 271 ? -48.280 -60.469 -31.947 1.00 73.90 268 VAL A O 1
ATOM 2094 N N . GLY A 1 272 ? -49.058 -61.741 -30.271 1.00 65.64 269 GLY A N 1
ATOM 2095 C CA . GLY A 1 272 ? -47.992 -62.718 -30.402 1.00 66.03 269 GLY A CA 1
ATOM 2096 C C . GLY A 1 272 ? -47.973 -63.304 -31.807 1.00 68.72 269 GLY A C 1
ATOM 2097 O O . GLY A 1 272 ? -46.946 -63.256 -32.495 1.00 70.15 269 GLY A O 1
ATOM 2098 N N . VAL A 1 273 ? -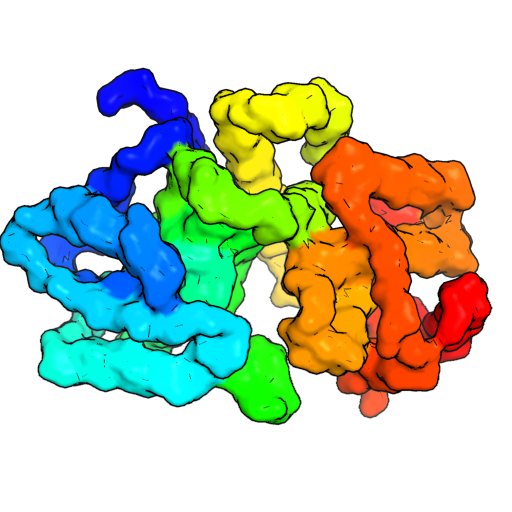49.127 -63.838 -32.225 1.00 69.51 270 VAL A N 1
ATOM 2099 C CA . VAL A 1 273 ? -49.337 -64.449 -33.545 1.00 66.79 270 VAL A CA 1
ATOM 2100 C C . VAL A 1 273 ? -49.090 -63.412 -34.639 1.00 69.15 270 VAL A C 1
ATOM 2101 O O . VAL A 1 273 ? -48.454 -63.719 -35.672 1.00 73.50 270 VAL A O 1
ATOM 2105 N N . GLY A 1 274 ? -49.568 -62.192 -34.389 1.00 65.23 271 GLY A N 1
ATOM 2106 C CA . GLY A 1 274 ? -49.394 -61.071 -35.305 1.00 67.87 271 GLY A CA 1
ATOM 2107 C C . GLY A 1 274 ? -47.932 -60.719 -35.550 1.00 69.65 271 GLY A C 1
ATOM 2108 O O . GLY A 1 274 ? -47.527 -60.480 -36.698 1.00 73.22 271 GLY A O 1
ATOM 2109 N N . MET A 1 275 ? -47.131 -60.676 -34.484 1.00 66.61 272 MET A N 1
ATOM 2110 C CA . MET A 1 275 ? -45.715 -60.375 -34.640 1.00 66.14 272 MET A CA 1
ATOM 2111 C C . MET A 1 275 ? -45.060 -61.451 -35.474 1.00 66.25 272 MET A C 1
ATOM 2112 O O . MET A 1 275 ? -44.247 -61.157 -36.356 1.00 66.92 272 MET A O 1
ATOM 2117 N N . ALA A 1 276 ? -45.427 -62.700 -35.209 1.00 63.39 273 ALA A N 1
ATOM 2118 C CA . ALA A 1 276 ? -44.871 -63.794 -35.969 1.00 65.67 273 ALA A CA 1
ATOM 2119 C C . ALA A 1 276 ? -45.208 -63.584 -37.448 1.00 67.09 273 ALA A C 1
ATOM 2120 O O . ALA A 1 276 ? -44.406 -63.894 -38.324 1.00 66.45 273 ALA A O 1
ATOM 2122 N N . GLN A 1 277 ? -46.389 -63.044 -37.727 1.00 66.62 274 GLN A N 1
ATOM 2123 C CA . GLN A 1 277 ? -46.741 -62.785 -39.111 1.00 66.07 274 GLN A CA 1
ATOM 2124 C C . GLN A 1 277 ? -45.994 -61.628 -39.724 1.00 64.71 274 GLN A C 1
ATOM 2125 O O . GLN A 1 277 ? -45.512 -61.750 -40.846 1.00 63.01 274 GLN A O 1
ATOM 2131 N N . ALA A 1 278 ? -45.883 -60.522 -38.987 1.00 63.38 275 ALA A N 1
ATOM 2132 C CA . ALA A 1 278 ? -45.127 -59.371 -39.442 1.00 65.03 275 ALA A CA 1
ATOM 2133 C C . ALA A 1 278 ? -43.689 -59.812 -39.792 1.00 69.92 275 ALA A C 1
ATOM 2134 O O . ALA A 1 278 ? -43.108 -59.342 -40.773 1.00 75.55 275 ALA A O 1
ATOM 2136 N N . ILE A 1 279 ? -43.130 -60.723 -38.989 1.00 67.58 276 ILE A N 1
ATOM 2137 C CA . ILE A 1 279 ? -41.782 -61.245 -39.198 1.00 66.22 276 ILE A CA 1
ATOM 2138 C C . ILE A 1 279 ? -41.729 -62.028 -40.524 1.00 67.85 276 ILE A C 1
ATOM 2139 O O . ILE A 1 279 ? -40.922 -61.708 -41.400 1.00 68.22 276 ILE A O 1
ATOM 2144 N N . ASP A 1 280 ? -42.597 -63.032 -40.666 1.00 66.57 277 ASP A N 1
ATOM 2145 C CA . ASP A 1 280 ? -42.689 -63.835 -41.892 1.00 69.30 277 ASP A CA 1
ATOM 2146 C C . ASP A 1 280 ? -42.985 -62.972 -43.121 1.00 70.46 277 ASP A C 1
ATOM 2147 O O . ASP A 1 280 ? -42.420 -63.199 -44.202 1.00 73.45 277 ASP A O 1
ATOM 2152 N N . PHE A 1 281 ? -43.855 -61.978 -42.947 1.00 68.00 278 PHE A N 1
ATOM 2153 C CA . PHE A 1 281 ? -44.176 -61.049 -44.018 1.00 68.47 278 PHE A CA 1
ATOM 2154 C C . PHE A 1 281 ? -42.945 -60.179 -44.326 1.00 70.70 278 PHE A C 1
ATOM 2155 O O . PHE A 1 281 ? -42.674 -59.871 -45.492 1.00 73.73 278 PHE A O 1
ATOM 2163 N N . SER A 1 282 ? -42.170 -59.830 -43.298 1.00 69.95 279 SER A N 1
ATOM 2164 C CA . SER A 1 282 ? -40.946 -59.045 -43.508 1.00 71.00 279 SER A CA 1
ATOM 2165 C C . SER A 1 282 ? -39.951 -59.837 -44.347 1.00 71.97 279 SER A C 1
ATOM 2166 O O . SER A 1 282 ? -39.203 -59.265 -45.137 1.00 73.26 279 SER A O 1
ATOM 2169 N N . HIS A 1 283 ? -39.932 -61.155 -44.159 1.00 71.56 280 HIS A N 1
ATOM 2170 C CA . HIS A 1 283 ? -39.015 -61.985 -44.914 1.00 71.97 280 HIS A CA 1
ATOM 2171 C C . HIS A 1 283 ? -39.494 -62.119 -46.329 1.00 74.21 280 HIS A C 1
ATOM 2172 O O . HIS A 1 283 ? -38.694 -62.040 -47.269 1.00 77.26 280 HIS A O 1
ATOM 2179 N N . TYR A 1 284 ? -40.802 -62.321 -46.473 1.00 70.61 281 TYR A N 1
ATOM 2180 C CA . TYR A 1 284 ? -41.421 -62.454 -47.775 1.00 66.70 281 TYR A CA 1
ATOM 2181 C C . TYR A 1 284 ? -41.070 -61.216 -48.640 1.00 68.62 281 TYR A C 1
ATOM 2182 O O . TYR A 1 284 ? -40.781 -61.325 -49.839 1.00 71.11 281 TYR A O 1
ATOM 2191 N N . LEU A 1 285 ? -41.054 -60.046 -48.015 1.00 67.95 282 LEU A N 1
ATOM 2192 C CA . LEU A 1 285 ? -40.744 -58.809 -48.724 1.00 68.91 282 LEU A CA 1
ATOM 2193 C C . LEU A 1 285 ? -39.263 -58.614 -48.910 1.00 72.50 282 LEU A C 1
ATOM 2194 O O . LEU A 1 285 ? -38.843 -57.629 -49.514 1.00 82.51 282 LEU A O 1
ATOM 2199 N N . GLY A 1 286 ? -38.464 -59.537 -48.388 1.00 70.38 283 GLY A N 1
ATOM 2200 C CA . GLY A 1 286 ? -37.017 -59.440 -48.519 1.00 69.94 283 GLY A CA 1
ATOM 2201 C C . GLY A 1 286 ? -36.317 -58.485 -47.575 1.00 71.23 283 GLY A C 1
ATOM 2202 O O . GLY A 1 286 ? -35.158 -58.122 -47.826 1.00 78.67 283 GLY A O 1
ATOM 2203 N N . LEU A 1 287 ? -36.994 -58.097 -46.490 1.00 69.64 284 LEU A N 1
ATOM 2204 C CA . LEU A 1 287 ? -36.435 -57.181 -45.479 1.00 70.33 284 LEU A CA 1
ATOM 2205 C C . LEU A 1 287 ? -35.469 -57.856 -44.503 1.00 72.61 284 LEU A C 1
ATOM 2206 O O . LEU A 1 287 ? -34.478 -57.246 -44.088 1.00 79.12 284 LEU A O 1
ATOM 2211 N N . ILE A 1 288 ? -35.767 -59.103 -44.134 1.00 70.16 285 ILE A N 1
ATOM 2212 C CA . ILE A 1 288 ? -34.902 -59.902 -43.255 1.00 68.74 285 ILE A CA 1
ATOM 2213 C C . ILE A 1 288 ? -34.644 -61.242 -43.936 1.00 70.46 285 ILE A C 1
ATOM 2214 O O . ILE A 1 288 ? -35.400 -61.628 -44.837 1.00 72.28 285 ILE A O 1
ATOM 2219 N N . SER A 1 289 ? -33.581 -61.945 -43.534 1.00 70.49 286 SER A N 1
ATOM 2220 C CA . SER A 1 289 ? -33.281 -63.262 -44.104 1.00 68.73 286 SER A CA 1
ATOM 2221 C C . SER A 1 289 ? -34.173 -64.304 -43.465 1.00 68.66 286 SER A C 1
ATOM 2222 O O . SER A 1 289 ? -34.789 -64.055 -42.448 1.00 70.97 286 SER A O 1
ATOM 2225 N N . GLN A 1 290 ? -34.207 -65.494 -44.036 1.00 72.99 287 GLN A N 1
ATOM 2226 C CA . GLN A 1 290 ? -35.013 -66.584 -43.490 1.00 73.77 287 GLN A CA 1
ATOM 2227 C C . GLN A 1 290 ? -34.524 -66.965 -42.095 1.00 76.12 287 GLN A C 1
ATOM 2228 O O . GLN A 1 290 ? -35.330 -67.279 -41.220 1.00 72.32 287 GLN A O 1
ATOM 2234 N N . GLN A 1 291 ? -33.195 -66.946 -41.921 1.00 80.65 288 GLN A N 1
ATOM 2235 C CA . GLN A 1 291 ? -32.543 -67.248 -40.660 1.00 78.53 288 GLN A CA 1
ATOM 2236 C C . GLN A 1 291 ? -33.030 -66.271 -39.598 1.00 76.37 288 GLN A C 1
ATOM 2237 O O . GLN A 1 291 ? -33.437 -66.691 -38.533 1.00 81.32 288 GLN A O 1
ATOM 2243 N N . GLN A 1 292 ? -32.993 -64.970 -39.895 1.00 71.83 289 GLN A N 1
ATOM 2244 C CA . GLN A 1 292 ? -33.492 -63.947 -38.983 1.00 69.91 289 GLN A CA 1
ATOM 2245 C C . GLN A 1 292 ? -34.951 -64.188 -38.561 1.00 71.48 289 GLN A C 1
ATOM 2246 O O . GLN A 1 292 ? -35.298 -64.060 -37.387 1.00 77.54 289 GLN A O 1
ATOM 2252 N N . ALA A 1 293 ? -35.790 -64.539 -39.527 1.00 66.25 290 ALA A N 1
ATOM 2253 C CA . ALA A 1 293 ? -37.173 -64.804 -39.281 1.00 63.01 290 ALA A CA 1
ATOM 2254 C C . ALA A 1 293 ? -37.323 -66.015 -38.382 1.00 64.68 290 ALA A C 1
ATOM 2255 O O . ALA A 1 293 ? -38.125 -66.009 -37.452 1.00 65.90 290 ALA A O 1
ATOM 2257 N N . LYS A 1 294 ? -36.542 -67.053 -38.650 1.00 69.96 291 LYS A N 1
ATOM 2258 C CA . LYS A 1 294 ? -36.582 -68.258 -37.833 1.00 73.26 291 LYS A CA 1
ATOM 2259 C C . LYS A 1 294 ? -36.130 -67.898 -36.401 1.00 73.35 291 LYS A C 1
ATOM 2260 O O . LYS A 1 294 ? -36.813 -68.257 -35.426 1.00 70.75 291 LYS A O 1
ATOM 2266 N N . ASP A 1 295 ? -35.025 -67.148 -36.285 1.00 73.55 292 ASP A N 1
ATOM 2267 C CA . ASP A 1 295 ? -34.528 -66.686 -34.987 1.00 76.47 292 ASP A CA 1
ATOM 2268 C C . ASP A 1 295 ? -35.568 -65.849 -34.229 1.00 80.58 292 ASP A C 1
ATOM 2269 O O . ASP A 1 295 ? -35.807 -66.097 -33.046 1.00 85.78 292 ASP A O 1
ATOM 2274 N N . PHE A 1 296 ? -36.200 -64.883 -34.912 1.00 80.25 293 PHE A N 1
ATOM 2275 C CA . PHE A 1 296 ? -37.204 -64.020 -34.274 1.00 73.94 293 PHE A CA 1
ATOM 2276 C C . PHE A 1 296 ? -38.430 -64.776 -33.761 1.00 76.40 293 PHE A C 1
ATOM 2277 O O . PHE A 1 296 ? -38.873 -64.558 -32.625 1.00 79.77 293 PHE A O 1
ATOM 2285 N N . ASN A 1 297 ? -38.979 -65.657 -34.591 1.00 73.90 294 ASN A N 1
ATOM 2286 C CA . ASN A 1 297 ? -40.114 -66.456 -34.172 1.00 72.91 294 ASN A CA 1
ATOM 2287 C C . ASN A 1 297 ? -39.710 -67.397 -33.053 1.00 76.08 294 ASN A C 1
ATOM 2288 O O . ASN A 1 297 ? -40.496 -67.655 -32.137 1.00 74.25 294 ASN A O 1
ATOM 2293 N N . ASP A 1 298 ? -38.477 -67.910 -33.120 1.00 78.62 295 ASP A N 1
ATOM 2294 C CA . ASP A 1 298 ? -37.993 -68.785 -32.063 1.00 76.13 295 ASP A CA 1
ATOM 2295 C C . ASP A 1 298 ? -37.975 -68.087 -30.731 1.00 75.02 295 ASP A C 1
ATOM 2296 O O . ASP A 1 298 ? -38.325 -68.683 -29.724 1.00 77.95 295 ASP A O 1
ATOM 2301 N N . PHE A 1 299 ? -37.620 -66.806 -30.760 1.00 72.78 296 PHE A N 1
ATOM 2302 C CA . PHE A 1 299 ? -37.505 -65.982 -29.578 1.00 70.46 296 PHE A CA 1
ATOM 2303 C C . PHE A 1 299 ? -38.856 -65.761 -28.898 1.00 74.63 296 PHE A C 1
ATOM 2304 O O . PHE A 1 299 ? -38.947 -65.752 -27.651 1.00 79.25 296 PHE A O 1
ATOM 2312 N N . ILE A 1 300 ? -39.896 -65.587 -29.711 1.00 72.81 297 ILE A N 1
ATOM 2313 C CA . ILE A 1 300 ? -41.247 -65.364 -29.199 1.00 69.90 297 ILE A CA 1
ATOM 2314 C C . ILE A 1 300 ? -41.651 -66.638 -28.482 1.00 69.71 297 ILE A C 1
ATOM 2315 O O . ILE A 1 300 ? -42.113 -66.603 -27.357 1.00 72.99 297 ILE A O 1
ATOM 2320 N N . VAL A 1 301 ? -41.426 -67.765 -29.138 1.00 69.87 298 VAL A N 1
ATOM 2321 C CA . VAL A 1 301 ? -41.779 -69.075 -28.593 1.00 68.19 298 VAL A CA 1
ATOM 2322 C C . VAL A 1 301 ? -40.975 -69.340 -27.314 1.00 68.59 298 VAL A C 1
ATOM 2323 O O . VAL A 1 301 ? -41.475 -69.904 -26.350 1.00 65.76 298 VAL A O 1
ATOM 2327 N N . SER A 1 302 ? -39.729 -68.890 -27.338 1.00 71.13 299 SER A N 1
ATOM 2328 C CA . SER A 1 302 ? -38.802 -68.972 -26.238 1.00 68.41 299 SER A CA 1
ATOM 2329 C C . SER A 1 302 ? -39.450 -68.594 -24.907 1.00 70.83 299 SER A C 1
ATOM 2330 O O . SER A 1 302 ? -39.179 -69.230 -23.892 1.00 75.82 299 SER A O 1
ATOM 2333 N N . PHE A 1 303 ? -40.317 -67.578 -24.929 1.00 69.49 300 PHE A N 1
ATOM 2334 C CA . PHE A 1 303 ? -41.027 -67.109 -23.730 1.00 67.84 300 PHE A CA 1
ATOM 2335 C C . PHE A 1 303 ? -42.429 -67.667 -23.499 1.00 67.12 300 PHE A C 1
ATOM 2336 O O . PHE A 1 303 ? -43.209 -67.062 -22.781 1.00 72.48 300 PHE A O 1
ATOM 2344 N N . GLY A 1 304 ? -42.733 -68.812 -24.106 1.00 65.26 301 GLY A N 1
ATOM 2345 C CA . GLY A 1 304 ? -44.014 -69.505 -23.944 1.00 64.23 301 GLY A CA 1
ATOM 2346 C C . GLY A 1 304 ? -45.202 -68.995 -24.715 1.00 68.76 301 GLY A C 1
ATOM 2347 O O . GLY A 1 304 ? -46.342 -69.442 -24.476 1.00 73.73 301 GLY A O 1
ATOM 2348 N N . ILE A 1 305 ? -44.944 -68.051 -25.622 1.00 70.58 302 ILE A N 1
ATOM 2349 C CA . ILE A 1 305 ? -45.965 -67.418 -26.475 1.00 67.49 302 ILE A CA 1
ATOM 2350 C C . ILE A 1 305 ? -46.176 -68.299 -27.689 1.00 68.81 302 ILE A C 1
ATOM 2351 O O . ILE A 1 305 ? -45.215 -68.823 -28.253 1.00 79.16 302 ILE A O 1
ATOM 2356 N N . SER A 1 306 ? -47.430 -68.494 -28.066 1.00 67.78 303 SER A N 1
ATOM 2357 C CA . SER A 1 306 ? -47.759 -69.321 -29.205 1.00 67.59 303 SER A CA 1
ATOM 2358 C C . SER A 1 306 ? -47.856 -68.501 -30.465 1.00 68.82 303 SER A C 1
ATOM 2359 O O . SER A 1 306 ? -48.473 -67.425 -30.465 1.00 79.87 303 SER A O 1
ATOM 2362 N N . ILE A 1 307 ? -47.277 -69.010 -31.547 1.00 65.54 304 ILE A N 1
ATOM 2363 C CA . ILE A 1 307 ? -47.320 -68.274 -32.798 1.00 64.84 304 ILE A CA 1
ATOM 2364 C C . ILE A 1 307 ? -48.187 -68.906 -33.888 1.00 68.68 304 ILE A C 1
ATOM 2365 O O . ILE A 1 307 ? -48.214 -68.430 -35.018 1.00 74.51 304 ILE A O 1
ATOM 2370 N N . ASP A 1 308 ? -48.886 -69.977 -33.536 1.00 70.24 305 ASP A N 1
ATOM 2371 C CA . ASP A 1 308 ? -49.771 -70.679 -34.452 1.00 71.66 305 ASP A CA 1
ATOM 2372 C C . ASP A 1 308 ? -50.904 -69.774 -34.878 1.00 69.84 305 ASP A C 1
ATOM 2373 O O . ASP A 1 308 ? -51.501 -69.103 -34.045 1.00 76.17 305 ASP A O 1
ATOM 2378 N N . PHE A 1 309 ? -51.193 -69.737 -36.174 1.00 69.05 306 PHE A N 1
ATOM 2379 C CA . PHE A 1 309 ? -52.279 -68.892 -36.695 1.00 64.16 306 PHE A CA 1
ATOM 2380 C C . PHE A 1 309 ? -53.568 -69.685 -36.480 1.00 66.09 306 PHE A C 1
ATOM 2381 O O . PHE A 1 309 ? -53.615 -70.859 -36.806 1.00 71.83 306 PHE A O 1
ATOM 2389 N N . PRO A 1 310 ? -54.618 -69.060 -35.931 1.00 68.13 307 PRO A N 1
ATOM 2390 C CA . PRO A 1 310 ? -55.852 -69.812 -35.657 1.00 71.43 307 PRO A CA 1
ATOM 2391 C C . PRO A 1 310 ? -56.429 -70.602 -36.828 1.00 74.42 307 PRO A C 1
ATOM 2392 O O . PRO A 1 310 ? -56.565 -70.092 -37.949 1.00 82.94 307 PRO A O 1
ATOM 2396 N N . ASN A 1 311 ? -56.778 -71.841 -36.554 1.00 72.73 308 ASN A N 1
ATOM 2397 C CA . ASN A 1 311 ? -57.393 -72.697 -37.557 1.00 76.81 308 ASN A CA 1
ATOM 2398 C C . ASN A 1 311 ? -58.772 -72.304 -38.097 1.00 75.19 308 ASN A C 1
ATOM 2399 O O . ASN A 1 311 ? -59.158 -72.767 -39.172 1.00 78.80 308 ASN A O 1
ATOM 2404 N N . ASP A 1 312 ? -59.516 -71.498 -37.342 1.00 72.88 309 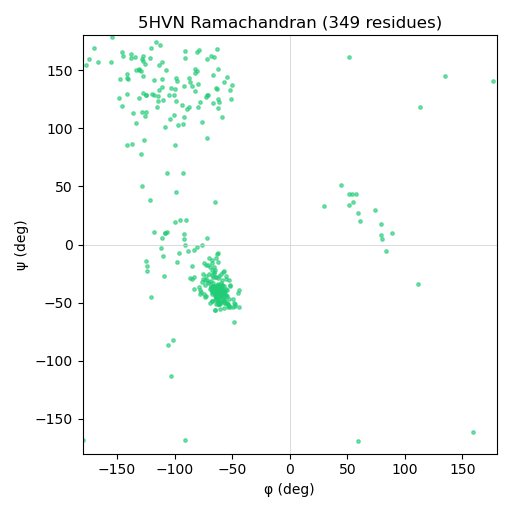ASP A N 1
ATOM 2405 C CA . ASP A 1 312 ? -60.888 -71.145 -37.714 1.00 73.19 309 ASP A CA 1
ATOM 2406 C C . ASP A 1 312 ? -61.073 -69.887 -38.546 1.00 73.40 309 ASP A C 1
ATOM 2407 O O . ASP A 1 312 ? -62.200 -69.511 -38.830 1.00 77.45 309 ASP A O 1
ATOM 2412 N N . ILE A 1 313 ? -59.976 -69.255 -38.948 1.00 73.10 310 ILE A N 1
ATOM 2413 C CA . ILE A 1 313 ? -60.020 -68.037 -39.759 1.00 74.38 310 ILE A CA 1
ATOM 2414 C C . ILE A 1 313 ? -59.798 -68.349 -41.233 1.00 78.67 310 ILE A C 1
ATOM 2415 O O . ILE A 1 313 ? -58.776 -68.939 -41.578 1.00 83.93 310 ILE A O 1
ATOM 2420 N N . CYS A 1 314 ? -60.746 -67.957 -42.094 1.00 82.37 311 CYS A N 1
ATOM 2421 C CA . CYS A 1 314 ? -60.616 -68.146 -43.550 1.00 84.66 311 CYS A CA 1
ATOM 2422 C C . CYS A 1 314 ? -59.763 -67.031 -44.184 1.00 86.59 311 CYS A C 1
ATOM 2423 O O . CYS A 1 314 ? -59.792 -65.876 -43.726 1.00 88.82 311 CYS A O 1
ATOM 2426 N N . GLN A 1 315 ? -59.024 -67.361 -45.246 1.00 84.04 312 GLN A N 1
ATOM 2427 C CA . GLN A 1 315 ? -58.198 -66.368 -45.945 1.00 81.20 312 GLN A CA 1
ATOM 2428 C C . GLN A 1 315 ? -59.029 -65.196 -46.482 1.00 86.03 312 GLN A C 1
ATOM 2429 O O . GLN A 1 315 ? -58.638 -64.034 -46.342 1.00 86.77 312 GLN A O 1
ATOM 2435 N N . LYS A 1 316 ? -60.172 -65.527 -47.087 1.00 91.73 313 LYS A N 1
ATOM 2436 C CA . LYS A 1 316 ? -61.104 -64.566 -47.647 1.00 95.30 313 LYS A CA 1
ATOM 2437 C C . LYS A 1 316 ? -61.366 -63.461 -46.634 1.00 92.77 313 LYS A C 1
ATOM 2438 O O . LYS A 1 316 ? -60.951 -62.322 -46.843 1.00 89.19 313 LYS A O 1
ATOM 2444 N N . GLU A 1 317 ? -62.020 -63.816 -45.524 1.00 93.65 314 GLU A N 1
ATOM 2445 C CA . GLU A 1 317 ? -62.349 -62.853 -44.458 1.00 91.79 314 GLU A CA 1
ATOM 2446 C C . GLU A 1 317 ? -61.120 -62.185 -43.840 1.00 88.90 314 GLU A C 1
ATOM 2447 O O . GLU A 1 317 ? -61.157 -60.991 -43.541 1.00 89.13 314 GLU A O 1
ATOM 2453 N N . PHE A 1 318 ? -60.035 -62.947 -43.657 1.00 83.55 315 PHE A N 1
ATOM 2454 C CA . PHE A 1 318 ? -58.840 -62.389 -43.057 1.00 79.36 315 PHE A CA 1
ATOM 2455 C C . PHE A 1 318 ? -58.272 -61.242 -43.900 1.00 81.49 315 PHE A C 1
ATOM 2456 O O . PHE A 1 318 ? -57.929 -60.189 -43.356 1.00 79.63 315 PHE A O 1
ATOM 2464 N N . LEU A 1 319 ? -58.198 -61.441 -45.222 1.00 83.22 316 LEU A N 1
ATOM 2465 C CA . LEU A 1 319 ? -57.738 -60.398 -46.141 1.00 82.96 316 LEU A CA 1
ATOM 2466 C C . LEU A 1 319 ? -58.693 -59.184 -46.098 1.00 87.21 316 LEU A C 1
ATOM 2467 O O . LEU A 1 319 ? -58.249 -58.039 -46.059 1.00 85.18 316 LEU A O 1
ATOM 2472 N N . GLU A 1 320 ? -59.998 -59.449 -46.080 1.00 91.62 317 GLU A N 1
ATOM 2473 C CA . GLU A 1 320 ? -61.001 -58.392 -46.009 1.00 98.96 317 GLU A CA 1
ATOM 2474 C C . GLU A 1 320 ? -60.864 -57.579 -44.727 1.00 98.07 317 GLU A C 1
ATOM 2475 O O . GLU A 1 320 ? -61.006 -56.351 -44.752 1.00 99.77 317 GLU A O 1
ATOM 2481 N N . ALA A 1 321 ? -60.579 -58.275 -43.620 1.00 96.00 318 ALA A N 1
ATOM 2482 C CA . ALA A 1 321 ? -60.410 -57.671 -42.290 1.00 92.69 318 ALA A CA 1
ATOM 2483 C C . ALA A 1 321 ? -59.244 -56.687 -42.242 1.00 92.22 318 ALA A C 1
ATOM 2484 O O . ALA A 1 321 ? -59.301 -55.677 -41.546 1.00 93.90 318 ALA A O 1
ATOM 2486 N N . MET A 1 322 ? -58.199 -56.974 -43.010 1.00 91.12 319 MET A N 1
ATOM 2487 C CA . MET A 1 322 ? -57.017 -56.120 -43.032 1.00 92.59 319 MET A CA 1
ATOM 2488 C C . MET A 1 322 ? -57.084 -54.944 -43.967 1.00 99.07 319 MET A C 1
ATOM 2489 O O . MET A 1 322 ? -56.299 -54.005 -43.826 1.00 106.74 319 MET A O 1
ATOM 2494 N N . LEU A 1 323 ? -58.004 -54.996 -44.921 1.00 100.98 320 LEU A N 1
ATOM 2495 C CA . LEU A 1 323 ? -58.159 -53.914 -45.862 1.00 103.72 320 LEU A CA 1
ATOM 2496 C C . LEU A 1 323 ? -59.060 -52.807 -45.287 1.00 119.96 320 LEU A C 1
ATOM 2497 O O . LEU A 1 323 ? -58.856 -51.632 -45.607 1.00 131.42 320 LEU A O 1
ATOM 2502 N N . LEU A 1 324 ? -60.009 -53.167 -44.408 1.00 132.10 321 LEU A N 1
ATOM 2503 C CA . LEU A 1 324 ? -60.930 -52.181 -43.781 1.00 149.12 321 LEU A CA 1
ATOM 2504 C C . LEU A 1 324 ? -60.237 -50.969 -43.124 1.00 162.23 321 LEU A C 1
ATOM 2505 O O . LEU A 1 324 ? -60.777 -49.856 -43.165 1.00 175.79 321 LEU A O 1
ATOM 2510 N N . ASP A 1 325 ? -59.057 -51.189 -42.531 1.00 163.05 322 ASP A N 1
ATOM 2511 C CA . ASP A 1 325 ? -58.280 -50.118 -41.880 1.00 171.32 322 ASP A CA 1
ATOM 2512 C C . ASP A 1 325 ? -57.796 -49.058 -42.874 1.00 173.90 322 ASP A C 1
ATOM 2513 O O . ASP A 1 325 ? -57.900 -47.857 -42.618 1.00 183.11 322 ASP A O 1
ATOM 2518 N N . ASN A 1 330 ? -60.454 -45.311 -49.600 1.00 187.42 327 ASN A N 1
ATOM 2519 C CA . ASN A 1 330 ? -59.488 -46.361 -49.892 1.00 190.28 327 ASN A CA 1
ATOM 2520 C C . ASN A 1 330 ? -58.294 -46.341 -48.955 1.00 194.62 327 ASN A C 1
ATOM 2521 O O . ASN A 1 330 ? -57.975 -47.362 -48.333 1.00 196.38 327 ASN A O 1
ATOM 2526 N N . LYS A 1 331 ? -57.646 -45.171 -48.860 1.00 199.43 328 LYS A N 1
ATOM 2527 C CA . LYS A 1 331 ? -56.426 -44.958 -48.051 1.00 192.76 328 LYS A CA 1
ATOM 2528 C C . LYS A 1 331 ? -55.280 -45.882 -48.503 1.00 189.84 328 LYS A C 1
ATOM 2529 O O . LYS A 1 331 ? -55.364 -46.516 -49.564 1.00 195.00 328 LYS A O 1
ATOM 2535 N N . GLU A 1 332 ? -54.211 -45.943 -47.711 1.00 183.38 329 GLU A N 1
ATOM 2536 C CA . GLU A 1 332 ? -53.071 -46.808 -48.032 1.00 162.10 329 GLU A CA 1
ATOM 2537 C C . GLU A 1 332 ? -52.970 -47.965 -47.051 1.00 143.87 329 GLU A C 1
ATOM 2538 O O . GLU A 1 332 ? -53.479 -47.883 -45.927 1.00 149.79 329 GLU A O 1
ATOM 2544 N N . LEU A 1 333 ? -52.315 -49.036 -47.495 1.00 124.52 330 LEU A N 1
ATOM 2545 C CA . LEU A 1 333 ? -52.169 -50.273 -46.723 1.00 104.82 330 LEU A CA 1
ATOM 2546 C C . LEU A 1 333 ? -50.792 -50.387 -46.018 1.00 97.68 330 LEU A C 1
ATOM 2547 O O . LEU A 1 333 ? -49.864 -51.001 -46.529 1.00 90.31 330 LEU A O 1
ATOM 2552 N N . LYS A 1 334 ? -50.691 -49.798 -44.825 1.00 97.51 331 LYS A N 1
ATOM 2553 C CA . LYS A 1 334 ? -49.435 -49.745 -44.069 1.00 93.23 331 LYS A CA 1
ATOM 2554 C C . LYS A 1 334 ? -49.276 -50.801 -42.984 1.00 89.19 331 LYS A C 1
ATOM 2555 O O . LYS A 1 334 ? -50.236 -51.134 -42.287 1.00 93.87 331 LYS A O 1
ATOM 2561 N N . PHE A 1 335 ? -48.044 -51.317 -42.862 1.00 83.20 332 PHE A N 1
ATOM 2562 C CA . PHE A 1 335 ? -47.666 -52.355 -41.886 1.00 75.16 332 PHE A CA 1
ATOM 2563 C C . PHE A 1 335 ? -46.455 -51.921 -41.071 1.00 74.10 332 PHE A C 1
ATOM 2564 O O . PHE A 1 335 ? -45.712 -51.037 -41.487 1.00 72.19 332 PHE A O 1
ATOM 2572 N N . ILE A 1 336 ? -46.269 -52.512 -39.893 1.00 73.82 333 ILE A N 1
ATOM 2573 C CA . ILE A 1 336 ? -45.045 -52.244 -39.133 1.00 73.47 333 ILE A CA 1
ATOM 2574 C C . ILE A 1 336 ? -44.162 -53.456 -39.405 1.00 75.84 333 ILE A C 1
ATOM 2575 O O . ILE A 1 336 ? -44.477 -54.581 -38.985 1.00 77.70 333 ILE A O 1
ATOM 2580 N N . LEU A 1 337 ? -43.071 -53.239 -40.132 1.00 74.60 334 LEU A N 1
ATOM 2581 C CA . LEU A 1 337 ? -42.207 -54.352 -40.500 1.00 70.09 334 LEU A CA 1
ATOM 2582 C C . LEU A 1 337 ? -40.829 -54.291 -39.860 1.00 73.37 334 LEU A C 1
ATOM 2583 O O . LEU A 1 337 ? -40.347 -53.205 -39.495 1.00 75.87 334 LEU A O 1
ATOM 2588 N N . ILE A 1 338 ? -40.214 -55.467 -39.705 1.00 69.19 335 ILE A N 1
ATOM 2589 C CA . ILE A 1 338 ? -38.887 -55.570 -39.108 1.00 68.21 335 ILE A CA 1
ATOM 2590 C C . ILE A 1 338 ? -37.806 -55.684 -40.174 1.00 72.91 335 ILE A C 1
ATOM 2591 O O . ILE A 1 338 ? -37.999 -56.305 -41.219 1.00 73.89 335 ILE A O 1
ATOM 2596 N N . GLU A 1 339 ? -36.672 -55.053 -39.901 1.00 78.86 336 GLU A N 1
ATOM 2597 C CA . GLU A 1 339 ? -35.557 -55.058 -40.815 1.00 78.91 336 GLU A 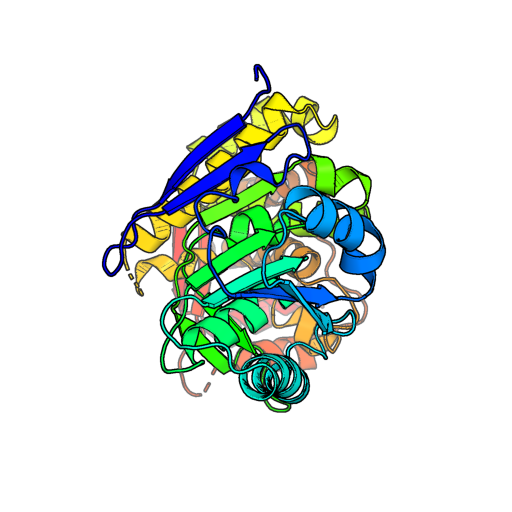CA 1
ATOM 2598 C C . GLU A 1 339 ? -34.339 -55.606 -40.045 1.00 79.88 336 GLU A C 1
ATOM 2599 O O . GLU A 1 339 ? -33.408 -56.165 -40.626 1.00 83.86 336 GLU A O 1
ATOM 2605 N N . ASN A 1 340 ? -34.417 -55.489 -38.720 1.00 79.96 337 ASN A N 1
ATOM 2606 C CA . ASN A 1 340 ? -33.429 -55.948 -37.730 1.00 81.56 337 ASN A CA 1
ATOM 2607 C C . ASN A 1 340 ? -33.975 -55.734 -36.354 1.00 79.56 337 ASN A C 1
ATOM 2608 O O . ASN A 1 340 ? -34.886 -54.930 -36.183 1.00 89.94 337 ASN A O 1
ATOM 2613 N N . ILE A 1 341 ? -33.430 -56.443 -35.368 1.00 75.56 338 ILE A N 1
ATOM 2614 C CA . ILE A 1 341 ? -33.830 -56.235 -33.985 1.00 73.95 338 ILE A CA 1
ATOM 2615 C C . ILE A 1 341 ? -33.474 -54.779 -33.684 1.00 79.29 338 ILE A C 1
ATOM 2616 O O . ILE A 1 341 ? -32.322 -54.364 -33.866 1.00 80.81 338 ILE A O 1
ATOM 2621 N N . GLY A 1 342 ? -34.473 -54.002 -33.272 1.00 79.25 339 GLY A N 1
ATOM 2622 C CA . GLY A 1 342 ? -34.261 -52.601 -32.970 1.00 80.22 339 GLY A CA 1
ATOM 2623 C C . GLY A 1 342 ? -34.448 -51.732 -34.194 1.00 81.85 339 GLY A C 1
ATOM 2624 O O . GLY A 1 342 ? -34.112 -50.540 -34.160 1.00 90.44 339 GLY A O 1
ATOM 2625 N N . SER A 1 343 ? -34.958 -52.326 -35.278 1.00 77.78 340 SER A N 1
ATOM 2626 C CA . SER A 1 343 ? -35.243 -51.589 -36.521 1.00 83.28 340 SER A CA 1
ATOM 2627 C C . SER A 1 343 ? -36.568 -51.946 -37.175 1.00 86.55 340 SER A C 1
ATOM 2628 O O . SER A 1 343 ? -36.616 -52.816 -38.061 1.00 91.34 340 SER A O 1
ATOM 2631 N N . LEU A 1 344 ? -37.632 -51.265 -36.725 1.00 83.12 341 LEU A N 1
ATOM 2632 C CA . LEU A 1 344 ? -38.983 -51.466 -37.242 1.00 76.10 341 LEU A CA 1
ATOM 2633 C C . LEU A 1 344 ? -39.351 -50.254 -38.077 1.00 79.45 341 LEU A C 1
ATOM 2634 O O . LEU A 1 344 ? -38.873 -49.157 -37.800 1.00 82.11 341 LEU A O 1
ATOM 2639 N N . SER A 1 345 ? -40.195 -50.443 -39.095 1.00 82.17 342 SER A N 1
ATOM 2640 C CA . SER A 1 345 ? -40.579 -49.347 -39.998 1.00 85.85 342 SER A CA 1
ATOM 2641 C C . SER A 1 345 ? -42.023 -49.385 -40.419 1.00 87.56 342 SER A C 1
ATOM 2642 O O . SER A 1 345 ? -42.588 -50.459 -40.648 1.00 93.17 342 SER A O 1
ATOM 2645 N N . LEU A 1 346 ? -42.612 -48.202 -40.544 1.00 90.97 343 LEU A N 1
ATOM 2646 C CA . LEU A 1 346 ? -43.960 -48.073 -41.055 1.00 90.66 343 LEU A CA 1
ATOM 2647 C C . LEU A 1 346 ? -43.727 -48.199 -42.566 1.00 88.76 343 LEU A C 1
ATOM 2648 O O . LEU A 1 346 ? -43.033 -47.391 -43.164 1.00 94.67 343 LEU A O 1
ATOM 2653 N N . GLN A 1 347 ? -44.307 -49.224 -43.168 1.00 85.33 344 GLN A N 1
ATOM 2654 C CA . GLN A 1 347 ? -44.051 -49.535 -44.545 1.00 86.76 344 GLN A CA 1
ATOM 2655 C C . GLN A 1 347 ? -45.336 -49.748 -45.312 1.00 87.50 344 GLN A C 1
ATOM 2656 O O . GLN A 1 347 ? -46.171 -50.569 -44.925 1.00 88.24 344 GLN A O 1
ATOM 2662 N N . LYS A 1 348 ? -45.495 -49.015 -46.405 1.00 94.31 345 LYS A N 1
ATOM 2663 C CA . LYS A 1 348 ? -46.669 -49.149 -47.283 1.00 98.67 345 LYS A CA 1
ATOM 2664 C C . LYS A 1 348 ? -46.441 -50.377 -48.171 1.00 91.51 345 LYS A C 1
ATOM 2665 O O . LYS A 1 348 ? -45.336 -50.587 -48.671 1.00 94.11 345 LYS A O 1
ATOM 2671 N N . GLN A 1 349 ? -47.478 -51.186 -48.367 1.00 85.58 346 GLN A N 1
ATOM 2672 C CA . GLN A 1 349 ? -47.336 -52.412 -49.142 1.00 82.14 346 GLN A CA 1
ATOM 2673 C C . GLN A 1 349 ? -48.649 -52.738 -49.913 1.00 81.59 346 GLN A C 1
ATOM 2674 O O . GLN A 1 349 ? -49.731 -52.533 -49.375 1.00 84.82 346 GLN A O 1
ATOM 2680 N N . SER A 1 350 ? -48.569 -53.252 -51.145 1.00 81.20 347 SER A N 1
ATOM 2681 C CA . SER A 1 350 ? -49.787 -53.566 -51.936 1.00 83.32 347 SER A CA 1
ATOM 2682 C C . SER A 1 350 ? -50.697 -54.685 -51.392 1.00 85.66 347 SER A C 1
ATOM 2683 O O . SER A 1 350 ? -50.293 -55.511 -50.568 1.00 86.39 347 SER A O 1
ATOM 2686 N N . LYS A 1 351 ? -51.940 -54.686 -51.873 1.00 92.77 348 LYS A N 1
ATOM 2687 C CA . LYS A 1 351 ? -52.928 -55.676 -51.502 1.00 86.91 348 LYS A CA 1
ATOM 2688 C C . LYS A 1 351 ? -52.459 -57.005 -52.061 1.00 85.63 348 LYS A C 1
ATOM 2689 O O . LYS A 1 351 ? -52.646 -58.042 -51.431 1.00 86.49 348 LYS A O 1
ATOM 2695 N N . ASN A 1 352 ? -51.839 -56.951 -53.246 1.00 89.77 349 ASN A N 1
ATOM 2696 C CA . ASN A 1 352 ? -51.323 -58.133 -53.939 1.00 90.26 349 ASN A CA 1
ATOM 2697 C C . ASN A 1 352 ? -50.252 -58.836 -53.095 1.00 86.97 349 ASN A C 1
ATOM 2698 O O . ASN A 1 352 ? -50.336 -60.053 -52.855 1.00 84.38 349 ASN A O 1
ATOM 2703 N N . GLU A 1 353 ? -49.262 -58.066 -52.635 1.00 79.86 350 GLU A N 1
ATOM 2704 C CA . GLU A 1 353 ? -48.226 -58.592 -51.764 1.00 72.23 350 GLU A CA 1
ATOM 2705 C C . GLU A 1 353 ? -48.894 -59.306 -50.592 1.00 72.68 350 GLU A C 1
ATOM 2706 O O . GLU A 1 353 ? -48.636 -60.502 -50.361 1.00 71.93 350 GLU A O 1
ATOM 2712 N N . LEU A 1 354 ? -49.795 -58.602 -49.895 1.00 72.56 351 LEU A N 1
ATOM 2713 C CA . LEU A 1 354 ? -50.491 -59.184 -48.747 1.00 71.34 351 LEU A CA 1
ATOM 2714 C C . LEU A 1 354 ? -51.231 -60.475 -49.109 1.00 73.41 351 LEU A C 1
ATOM 2715 O O . LEU A 1 354 ? -51.099 -61.496 -48.415 1.00 71.32 351 LEU A O 1
ATOM 2720 N N . GLU A 1 355 ? -51.975 -60.440 -50.206 1.00 74.95 352 GLU A N 1
ATOM 2721 C CA . GLU A 1 355 ? -52.732 -61.597 -50.620 1.00 79.35 352 GLU A CA 1
ATOM 2722 C C . GLU A 1 355 ? -51.809 -62.745 -50.965 1.00 80.95 352 GLU A C 1
ATOM 2723 O O . GLU A 1 355 ? -52.060 -63.878 -50.543 1.00 80.79 352 GLU A O 1
ATOM 2729 N N . GLN A 1 356 ? -50.741 -62.450 -51.718 1.00 84.44 353 GLN A N 1
ATOM 2730 C CA . GLN A 1 356 ? -49.756 -63.468 -52.115 1.00 80.76 353 GLN A CA 1
ATOM 2731 C C . GLN A 1 356 ? -49.051 -64.091 -50.919 1.00 77.58 353 GLN A C 1
ATOM 2732 O O . GLN A 1 356 ? -48.823 -65.298 -50.913 1.00 80.93 353 GLN A O 1
ATOM 2738 N N . PHE A 1 357 ? -48.728 -63.267 -49.915 1.00 72.05 354 PHE A N 1
ATOM 2739 C CA . PHE A 1 357 ? -48.123 -63.733 -48.679 1.00 70.73 354 PHE A CA 1
ATOM 2740 C C . PHE A 1 357 ? -49.047 -64.669 -47.904 1.00 74.57 354 PHE A C 1
ATOM 2741 O O . PHE A 1 357 ? -48.588 -65.653 -47.326 1.00 84.87 354 PHE A O 1
ATOM 2749 N N . LEU A 1 358 ? -50.338 -64.346 -47.868 1.00 76.00 355 LEU A N 1
ATOM 2750 C CA . LEU A 1 358 ? -51.319 -65.169 -47.163 1.00 79.16 355 LEU A CA 1
ATOM 2751 C C . LEU A 1 358 ? -51.601 -66.533 -47.824 1.00 87.69 355 LEU A C 1
ATOM 2752 O O . LEU A 1 358 ? -52.249 -67.387 -47.217 1.00 101.08 355 LEU A O 1
ATOM 2757 N N . ASP A 1 359 ? -51.130 -66.736 -49.055 1.00 96.54 356 ASP A N 1
ATOM 2758 C CA . ASP A 1 359 ? -51.319 -68.014 -49.766 1.00 107.90 356 ASP A CA 1
ATOM 2759 C C . ASP A 1 359 ? -50.471 -69.136 -49.194 1.00 114.52 356 ASP A C 1
ATOM 2760 O O . ASP A 1 359 ? -50.861 -70.305 -49.262 1.00 120.28 356 ASP A O 1
ATOM 2765 N N . ILE A 1 360 ? -49.308 -68.770 -48.645 1.00 117.64 357 ILE A N 1
ATOM 2766 C CA . ILE A 1 360 ? -48.383 -69.710 -48.000 1.00 119.88 357 ILE A CA 1
ATOM 2767 C C . ILE A 1 360 ? -49.080 -70.190 -46.720 1.00 129.95 357 ILE A C 1
ATOM 2768 O O . ILE A 1 360 ? -48.888 -71.331 -46.277 1.00 122.50 357 ILE A O 1
ATOM 2773 N N . SER A 1 361 ? -49.897 -69.282 -46.164 1.00 145.92 358 SER A N 1
ATOM 2774 C CA . SER A 1 361 ? -50.686 -69.462 -44.940 1.00 157.66 358 SER A CA 1
ATOM 2775 C C . SER A 1 361 ? -51.903 -70.382 -45.138 1.00 170.79 358 SER A C 1
ATOM 2776 O O . SER A 1 361 ? -52.168 -71.260 -44.308 1.00 188.45 358 SER A O 1
ATOM 2779 N N . ARG A 1 362 ? -52.620 -70.153 -46.246 1.00 172.81 359 ARG A N 1
ATOM 2780 C CA . ARG A 1 362 ? -53.860 -70.851 -46.652 1.00 175.87 359 ARG A CA 1
ATOM 2781 C C . ARG A 1 362 ? -55.022 -70.028 -46.088 1.00 175.29 359 ARG A C 1
ATOM 2782 O O . ARG A 1 362 ? -56.135 -70.075 -46.609 1.00 178.26 359 ARG A O 1
#

B-factor: mean 88.97, std 24.56, range [52.21, 205.46]

Secondary structure (DSSP, 8-state):
----EEEEEE--TTS--EEEEEESS--GGGGGGGTTTSEEEEEEEHHHIIIIIHHHHHHH-SS--EEEEEEPSSGGGSSHHHHHHHHHHHHHTT--STTEEEEEEESHHHHHHHHHHHHHGGG--EEEEEE-SHHHHHHTTSS-EEEEEETTEEEEEEEE---SEEEEEGGGGGTS-HHHHHHHHHHHHHHHHH-HHHHHHHHHHHHHHHTT-HHHHHHHHHHHHHHHHHHHTT---GGGGGGTTHHHHHHHHHHHTTSSS-HHHHHHHHHHHHHHHHHHTTSS-HHHHHHHHHHHHHTT---PPPTT--HHHHHHHHH------EEEEEEETTEEEEEE--HHHHHHHHHHH-

CATH classification: 3.40.50.1970 (+1 more: 1.20.1090.10)

Organism: Francisella tularensis subsp. tularensis (strain SCHU S4 / Schu 4) (NCBI:txid177416)

Foldseek 3Di:
DDFDKDWDWFDDPVDHIAIAIETADDQLLVCCVLQPPAQEEEEEEPVLCVVPVVVNCVNHVPPGNYYYDYHHDDLVRLAPVSLVSVLCVCVVVVHDQPRYEYEQREADSSLQSSLQSQCPNVNHHAYEYEHLFLQCLLPVQDDQWHAGADPVGGRPGGDRGHHNYYYYYPVSVVPDDPLRRLLSVLLLLLLQLQDVVSVVVCVVCVVVVLVVPRVSVSVSSNVSNVSLSVLCVVDVPSNCSSCQLVLLLQLLCVQVVVPDRDSSLSSLLSNLLLLLLCVLVVLEPPVQSVVSNVSSVSNVRDNDRDPPGDLVSSLVSNCVVPDFRWHWHHNGRSDTDTDTDDSCSVSVSCVVVD

Radius of gyration: 20.36 Å; Cα contacts (8 Å, |Δi|>4): 660; chains: 1; bounding box: 45×42×61 Å